Protein AF-A0A812N879-F1 (afdb_monomer_lite)

InterPro domains:
  IPR049212 Domain of unknown function DUF6815 [PF20668] (215-299)

Radius of gyration: 21.26 Å; chains: 1; bounding box: 57×40×59 Å

Sequence (327 aa):
MITAGMSCQLIHYTHEEHDKFFEVCKNFNFIIVRCNPGQIKADGGDQQKFDDGMREMRKAGIQVWPSPDVMEKMGAKDALCKVATLNIGLEDTLAYYSPEEFAAGFKKTMAFQPRVIKQNRGSSGEGIWIIKLAEGNYCKEYGERSCEDGEVLKLMEANDNHEETHTVAEFIEFCVSGRSDKSGEWTSKGVGKYLEGGKEAGGQLVDQRFCPRIVEGGISAVGGTGSIYTYYGPEEASFKTLTENFLQKDLPKVMPSLELAEEPVPLWWTTDFILASPEGTPKEEEKWIVGEFNCSCVGISRCLAAYCKDDTSNASFDDIIEEDKAE

Structure (mmCIF, N/CA/C/O backbone):
data_AF-A0A812N879-F1
#
_entry.id   AF-A0A812N879-F1
#
loop_
_atom_site.group_PDB
_atom_site.id
_atom_site.type_symbol
_atom_site.label_atom_id
_atom_site.label_alt_id
_atom_site.label_comp_id
_atom_site.label_asym_id
_atom_site.label_entity_id
_atom_site.label_seq_id
_atom_site.pdbx_PDB_ins_code
_atom_site.Cartn_x
_atom_site.Cartn_y
_atom_site.Cartn_z
_atom_site.occupancy
_atom_site.B_iso_or_equiv
_atom_site.auth_seq_id
_atom_site.auth_comp_id
_atom_site.auth_asym_id
_atom_site.auth_atom_id
_atom_site.pdbx_PDB_model_num
ATOM 1 N N . MET A 1 1 ? 23.040 4.459 -13.673 1.00 81.62 1 MET A N 1
ATOM 2 C CA . MET A 1 1 ? 23.161 3.540 -14.834 1.00 81.62 1 MET A CA 1
ATOM 3 C C . MET A 1 1 ? 23.949 4.160 -15.974 1.00 81.62 1 MET A C 1
ATOM 5 O O . MET A 1 1 ? 24.998 3.633 -16.311 1.00 81.62 1 MET A O 1
ATOM 9 N N . ILE A 1 2 ? 23.502 5.297 -16.515 1.00 84.31 2 ILE A N 1
ATOM 10 C CA . ILE A 1 2 ? 24.204 6.013 -17.597 1.00 84.31 2 ILE A CA 1
ATOM 11 C C . ILE A 1 2 ? 25.652 6.345 -17.204 1.00 84.31 2 ILE A C 1
ATOM 13 O O . ILE A 1 2 ? 26.579 5.975 -17.915 1.00 84.31 2 ILE A O 1
ATOM 17 N N . THR A 1 3 ? 25.870 6.918 -16.015 1.00 82.31 3 THR A N 1
ATOM 18 C CA . THR A 1 3 ? 27.217 7.211 -15.478 1.00 82.31 3 THR A CA 1
ATOM 19 C C . THR A 1 3 ? 28.085 5.961 -15.290 1.00 82.31 3 THR A C 1
ATOM 21 O O . THR A 1 3 ? 29.306 6.046 -15.308 1.00 82.31 3 THR A O 1
ATOM 24 N N . ALA A 1 4 ? 27.466 4.784 -15.159 1.00 88.31 4 ALA A N 1
ATOM 25 C CA . ALA A 1 4 ? 28.161 3.498 -15.095 1.00 88.31 4 ALA A CA 1
ATOM 26 C C . ALA A 1 4 ? 28.438 2.895 -16.491 1.00 88.31 4 ALA A C 1
ATOM 28 O O . ALA A 1 4 ? 28.845 1.741 -16.588 1.00 88.31 4 ALA A O 1
ATOM 29 N N . GLY A 1 5 ? 28.207 3.649 -17.575 1.00 92.19 5 GLY A N 1
ATOM 30 C CA . GLY A 1 5 ? 28.483 3.242 -18.956 1.00 92.19 5 GLY A CA 1
ATOM 31 C C . GLY A 1 5 ? 27.375 2.424 -19.627 1.00 92.19 5 GLY A C 1
ATOM 32 O O . GLY A 1 5 ? 27.602 1.850 -20.690 1.00 92.19 5 GLY A O 1
ATOM 33 N N . MET A 1 6 ? 26.183 2.342 -19.028 1.00 93.25 6 MET A N 1
ATOM 34 C CA . MET A 1 6 ? 25.061 1.586 -19.596 1.00 93.25 6 MET A CA 1
ATOM 35 C C . MET A 1 6 ? 24.355 2.390 -20.697 1.00 93.25 6 MET A C 1
ATOM 37 O O . MET A 1 6 ? 24.083 3.578 -20.523 1.00 93.25 6 MET A O 1
ATOM 41 N N . SER A 1 7 ? 24.001 1.734 -21.809 1.00 94.06 7 SER A N 1
ATOM 42 C CA . SER A 1 7 ? 23.118 2.321 -22.825 1.00 94.06 7 SER A CA 1
ATOM 43 C C . SER A 1 7 ? 21.671 2.244 -22.337 1.00 94.06 7 SER A C 1
ATOM 45 O O . SER A 1 7 ? 21.092 1.162 -22.262 1.00 94.06 7 SER A O 1
ATOM 47 N N . CYS A 1 8 ? 21.101 3.389 -21.966 1.00 92.31 8 CYS A N 1
ATOM 48 C CA . CYS A 1 8 ? 19.726 3.494 -21.485 1.00 92.31 8 CYS A CA 1
ATOM 49 C C . CYS A 1 8 ? 18.879 4.231 -22.525 1.00 92.31 8 CYS A C 1
ATOM 51 O O . CYS A 1 8 ? 19.257 5.313 -22.969 1.00 92.31 8 CYS A O 1
ATOM 53 N N . GLN A 1 9 ? 17.735 3.658 -22.898 1.00 93.19 9 GLN A N 1
ATOM 54 C CA . GLN A 1 9 ? 16.777 4.275 -23.817 1.00 93.19 9 GLN A CA 1
ATOM 55 C C . GLN A 1 9 ? 15.424 4.383 -23.120 1.00 93.19 9 GLN A C 1
ATOM 57 O O . GLN A 1 9 ? 14.972 3.426 -22.492 1.00 93.19 9 GLN A O 1
ATOM 62 N N . LEU A 1 10 ? 14.794 5.551 -23.224 1.00 90.44 10 LEU A N 1
ATOM 63 C CA . LEU A 1 10 ? 13.411 5.736 -22.802 1.00 90.44 10 LEU A CA 1
ATOM 64 C C . LEU A 1 10 ? 12.501 5.241 -23.922 1.00 90.44 10 LEU A C 1
ATOM 66 O O . LEU A 1 10 ? 12.651 5.650 -25.072 1.00 90.44 10 LEU A O 1
ATOM 70 N N . ILE A 1 11 ? 11.562 4.368 -23.577 1.00 92.75 11 ILE A N 1
ATOM 71 C CA . ILE A 1 11 ? 10.549 3.872 -24.502 1.00 92.75 11 ILE A CA 1
ATOM 72 C C . ILE A 1 11 ? 9.201 4.237 -23.901 1.00 92.75 11 ILE A C 1
ATOM 74 O O . ILE A 1 11 ? 8.855 3.767 -22.818 1.00 92.75 11 ILE A O 1
ATOM 78 N N . HIS A 1 12 ? 8.459 5.098 -24.587 1.00 90.75 12 HIS A N 1
ATOM 79 C CA . HIS A 1 12 ? 7.103 5.436 -24.186 1.00 90.75 12 HIS A CA 1
ATOM 80 C C . HIS A 1 12 ? 6.161 4.319 -24.642 1.00 90.75 12 HIS A C 1
ATOM 82 O O . HIS A 1 12 ? 6.131 3.981 -25.825 1.00 90.75 12 HIS A O 1
ATOM 88 N N . TYR A 1 13 ? 5.436 3.719 -23.701 1.00 93.44 13 TYR A N 1
ATOM 89 C CA . TYR A 1 13 ? 4.409 2.737 -24.017 1.00 93.44 13 TYR A CA 1
ATOM 90 C C . TYR A 1 13 ? 3.112 3.455 -24.391 1.00 93.44 13 TYR A C 1
ATOM 92 O O . TYR A 1 13 ? 2.582 4.210 -23.582 1.00 93.44 13 TYR A O 1
ATOM 100 N N . THR A 1 14 ? 2.597 3.179 -25.586 1.00 93.19 14 THR A N 1
ATOM 101 C CA . THR A 1 14 ? 1.249 3.558 -26.027 1.00 93.19 14 THR A CA 1
ATOM 102 C C . THR A 1 14 ? 0.460 2.282 -26.287 1.00 93.19 14 THR A C 1
ATOM 104 O O . THR A 1 14 ? 0.973 1.322 -26.876 1.00 93.19 14 THR A O 1
ATOM 107 N N . HIS A 1 15 ? -0.781 2.219 -25.809 1.00 94.44 15 HIS A N 1
ATOM 108 C CA . HIS A 1 15 ? -1.534 0.968 -25.854 1.00 94.44 15 HIS A CA 1
ATOM 109 C C . HIS A 1 15 ? -1.917 0.560 -27.289 1.00 94.44 15 HIS A C 1
ATOM 111 O O . HIS A 1 15 ? -2.098 -0.629 -27.559 1.00 94.44 15 HIS A O 1
ATOM 117 N N . GLU A 1 16 ? -1.984 1.507 -28.230 1.00 96.88 16 GLU A N 1
ATOM 118 C CA . GLU A 1 16 ? -2.202 1.250 -29.656 1.00 96.88 16 GLU A CA 1
ATOM 119 C C . GLU A 1 16 ? -0.994 0.607 -30.346 1.00 96.88 16 GLU A C 1
ATOM 121 O O . GLU A 1 16 ? -1.167 -0.139 -31.309 1.00 96.88 16 GLU A O 1
ATOM 126 N N . GLU A 1 17 ? 0.225 0.854 -29.857 1.00 96.88 17 GLU A N 1
ATOM 127 C CA . GLU A 1 17 ? 1.460 0.284 -30.408 1.00 96.88 17 GLU A CA 1
ATOM 128 C C . GLU A 1 17 ? 1.995 -0.889 -29.571 1.00 96.88 17 GLU A C 1
ATOM 130 O O . GLU A 1 17 ? 3.174 -1.228 -29.672 1.00 96.88 17 GLU A O 1
ATOM 135 N N . HIS A 1 18 ? 1.143 -1.541 -28.771 1.00 96.81 18 HIS A N 1
ATOM 136 C CA . HIS A 1 18 ? 1.528 -2.615 -27.847 1.00 96.81 18 HIS A CA 1
ATOM 137 C C . HIS A 1 18 ? 2.481 -3.652 -28.465 1.00 96.81 18 HIS A C 1
ATOM 139 O O . HIS A 1 18 ? 3.558 -3.910 -27.930 1.00 96.81 18 HIS A O 1
ATOM 145 N N . ASP A 1 19 ? 2.115 -4.229 -29.611 1.00 97.50 19 ASP A N 1
ATOM 146 C CA . ASP A 1 19 ? 2.909 -5.294 -30.233 1.00 97.50 19 ASP A CA 1
ATOM 147 C C . ASP A 1 19 ? 4.281 -4.760 -30.682 1.00 97.50 19 ASP A C 1
ATOM 149 O O . ASP A 1 19 ? 5.313 -5.386 -30.452 1.00 97.50 19 ASP A O 1
ATOM 153 N N . LYS A 1 20 ? 4.315 -3.547 -31.248 1.00 97.94 20 LYS A N 1
ATOM 154 C CA . LYS A 1 20 ? 5.550 -2.875 -31.676 1.00 97.94 20 LYS A CA 1
ATOM 155 C C . LYS A 1 20 ? 6.452 -2.542 -30.488 1.00 97.94 20 LYS A C 1
ATOM 157 O O . LYS A 1 20 ? 7.664 -2.713 -30.591 1.00 97.94 20 LYS A O 1
ATOM 162 N N . PHE A 1 21 ? 5.878 -2.100 -29.369 1.00 97.62 21 PHE A N 1
ATOM 163 C CA . PHE A 1 21 ? 6.615 -1.852 -28.132 1.00 97.62 21 PHE A CA 1
ATOM 164 C C . PHE A 1 21 ? 7.341 -3.122 -27.670 1.00 97.62 21 PHE A C 1
ATOM 166 O O . PHE A 1 21 ? 8.553 -3.092 -27.455 1.00 97.62 21 PHE A O 1
ATOM 173 N N . PHE A 1 22 ? 6.643 -4.261 -27.611 1.00 97.94 22 PHE A N 1
ATOM 174 C CA . PHE A 1 22 ? 7.259 -5.520 -27.187 1.00 97.94 22 PHE A CA 1
ATOM 175 C C . PHE A 1 22 ? 8.244 -6.099 -28.214 1.00 97.94 22 PHE A C 1
ATOM 177 O O . PHE A 1 22 ? 9.221 -6.730 -27.811 1.00 97.94 22 PHE A O 1
ATOM 184 N N . GLU A 1 23 ? 8.082 -5.839 -29.517 1.00 97.81 23 GLU A N 1
ATOM 185 C CA . GLU A 1 23 ? 9.134 -6.141 -30.503 1.00 97.81 23 GLU A CA 1
ATOM 186 C C . GLU A 1 23 ? 10.415 -5.331 -30.252 1.00 97.81 23 GLU A C 1
ATOM 188 O O . GLU A 1 23 ? 11.520 -5.864 -30.366 1.00 97.81 23 GLU A O 1
ATOM 193 N N . VAL A 1 24 ? 10.294 -4.059 -29.859 1.00 97.31 24 VAL A N 1
ATOM 194 C CA . VAL A 1 24 ? 11.450 -3.228 -29.492 1.00 97.31 24 VAL A CA 1
ATOM 195 C C . VAL A 1 24 ? 12.107 -3.749 -28.212 1.00 97.31 24 VAL A C 1
ATOM 197 O O . VAL A 1 24 ? 13.331 -3.905 -28.190 1.00 97.31 24 VAL A O 1
ATOM 200 N N . CYS A 1 25 ? 11.318 -4.089 -27.186 1.00 97.50 25 CYS A N 1
ATOM 201 C CA . CYS A 1 25 ? 11.803 -4.613 -25.903 1.00 97.50 25 CYS A CA 1
ATOM 202 C C . CYS A 1 25 ? 12.728 -5.831 -26.041 1.00 97.50 25 CYS A C 1
ATOM 204 O O . CYS A 1 25 ? 13.677 -5.954 -25.269 1.00 97.50 25 CYS A O 1
ATOM 206 N N . LYS A 1 26 ? 12.528 -6.681 -27.059 1.00 97.06 26 LYS A N 1
ATOM 207 C CA . LYS A 1 26 ? 13.377 -7.858 -27.332 1.00 97.06 26 LYS A CA 1
ATOM 208 C C . LYS A 1 26 ? 14.851 -7.532 -27.603 1.00 97.06 26 LYS A C 1
ATOM 210 O O . LYS A 1 26 ? 15.690 -8.425 -27.548 1.00 97.06 26 LYS A O 1
ATOM 215 N N . ASN A 1 27 ? 15.176 -6.274 -27.903 1.00 96.62 27 ASN A N 1
ATOM 216 C CA . ASN A 1 27 ? 16.542 -5.829 -28.190 1.00 96.62 27 ASN A CA 1
ATOM 217 C C . ASN A 1 27 ? 17.309 -5.364 -26.937 1.00 96.62 27 ASN A C 1
ATOM 219 O O . ASN A 1 27 ? 18.456 -4.933 -27.055 1.00 96.62 27 ASN A O 1
ATOM 223 N N . PHE A 1 28 ? 16.697 -5.426 -25.749 1.00 96.62 28 PHE A N 1
ATOM 224 C CA . PHE A 1 28 ? 17.287 -4.952 -24.496 1.00 96.62 28 PHE A CA 1
ATOM 225 C C . PHE A 1 28 ? 17.737 -6.107 -23.600 1.00 96.62 28 PHE A C 1
ATOM 227 O O . PHE A 1 28 ? 17.150 -7.184 -23.593 1.00 96.62 28 PHE A O 1
ATOM 234 N N . ASN A 1 29 ? 18.775 -5.865 -22.794 1.00 94.81 29 ASN A N 1
ATOM 235 C CA . ASN A 1 29 ? 19.236 -6.836 -21.796 1.00 94.81 29 ASN A CA 1
ATOM 236 C C . ASN A 1 29 ? 18.341 -6.873 -20.549 1.00 94.81 29 ASN A C 1
ATOM 238 O O . ASN A 1 29 ? 18.219 -7.914 -19.907 1.00 94.81 29 ASN A O 1
ATOM 242 N N . PHE A 1 30 ? 17.740 -5.738 -20.192 1.00 94.38 30 PHE A N 1
ATOM 243 C CA . PHE A 1 30 ? 16.790 -5.618 -19.093 1.00 94.38 30 PHE A CA 1
ATOM 244 C C . PHE A 1 30 ? 15.860 -4.422 -19.321 1.00 94.38 30 PHE A C 1
ATOM 246 O O . PHE A 1 30 ? 16.182 -3.503 -20.076 1.00 94.38 30 PHE A O 1
ATOM 253 N N . ILE A 1 31 ? 14.718 -4.435 -18.641 1.00 95.19 31 ILE A N 1
ATOM 254 C CA . ILE A 1 31 ? 13.663 -3.425 -18.726 1.00 95.19 31 ILE A CA 1
ATOM 255 C C . ILE A 1 31 ? 13.372 -2.917 -17.315 1.00 95.19 31 ILE A C 1
ATOM 257 O O . ILE A 1 31 ? 13.201 -3.706 -16.386 1.00 95.19 31 ILE A O 1
ATOM 261 N N . ILE A 1 32 ? 13.299 -1.596 -17.155 1.00 93.25 32 ILE A N 1
ATOM 262 C CA . ILE A 1 32 ? 12.849 -0.953 -15.915 1.00 93.25 32 ILE A CA 1
ATOM 263 C C . ILE A 1 32 ? 11.483 -0.347 -16.189 1.00 93.25 32 ILE A C 1
ATOM 265 O O . ILE A 1 32 ? 11.363 0.595 -16.972 1.00 93.25 32 ILE A O 1
ATOM 269 N N . VAL A 1 33 ? 10.453 -0.893 -15.554 1.00 92.31 33 VAL A N 1
ATOM 270 C CA . VAL A 1 33 ? 9.078 -0.447 -15.759 1.00 92.31 33 VAL A CA 1
ATOM 271 C C . VAL A 1 33 ? 8.840 0.825 -14.950 1.00 92.31 33 VAL A C 1
ATOM 273 O O . VAL A 1 33 ? 9.007 0.856 -13.730 1.00 92.31 33 VAL A O 1
ATOM 276 N N . ARG A 1 34 ? 8.450 1.892 -15.652 1.00 88.94 34 ARG A N 1
ATOM 277 C CA . ARG A 1 34 ? 8.099 3.203 -15.082 1.00 88.94 34 ARG A CA 1
ATOM 278 C C . ARG A 1 34 ? 6.671 3.635 -15.451 1.00 88.94 34 ARG A C 1
ATOM 280 O O . ARG A 1 34 ? 6.373 4.823 -15.424 1.00 88.94 34 ARG A O 1
ATOM 287 N N . CYS A 1 35 ? 5.797 2.674 -15.756 1.00 86.56 35 CYS A N 1
ATOM 288 C CA . CYS A 1 35 ? 4.350 2.878 -15.875 1.00 86.56 35 CYS A CA 1
ATOM 289 C C . CYS A 1 35 ? 3.685 2.620 -14.516 1.00 86.56 35 CYS A C 1
ATOM 291 O O . CYS A 1 35 ? 3.935 1.578 -13.902 1.00 86.56 35 CYS A O 1
ATOM 293 N N . ASN A 1 36 ? 2.884 3.562 -14.008 1.00 81.25 36 ASN A N 1
ATOM 294 C CA . ASN A 1 36 ? 2.228 3.388 -12.711 1.00 81.25 36 ASN A CA 1
ATOM 295 C C . ASN A 1 36 ? 1.035 2.429 -12.877 1.00 81.25 36 ASN A C 1
ATOM 297 O O . ASN A 1 36 ? 0.287 2.581 -13.851 1.00 81.25 36 ASN A O 1
ATOM 301 N N . PRO A 1 37 ? 0.815 1.465 -11.965 1.00 78.19 37 PRO A N 1
ATOM 302 C CA . PRO A 1 37 ? -0.354 0.599 -12.015 1.00 78.19 37 PRO A CA 1
ATOM 303 C C . PRO A 1 37 ? -1.652 1.387 -12.175 1.00 78.19 37 PRO A C 1
ATOM 305 O O . PRO A 1 37 ? -1.882 2.388 -11.499 1.00 78.19 37 PRO A O 1
ATOM 308 N N . GLY A 1 38 ? -2.498 0.936 -13.099 1.00 81.25 38 GLY A N 1
ATOM 309 C CA . GLY A 1 38 ? -3.789 1.559 -13.382 1.00 81.25 38 GLY A CA 1
ATOM 310 C C . GLY A 1 38 ? -3.735 2.700 -14.400 1.00 81.25 38 GLY A C 1
ATOM 311 O O . GLY A 1 38 ? -4.747 2.934 -15.057 1.00 81.25 38 GLY A O 1
ATOM 312 N N . GLN A 1 39 ? -2.582 3.343 -14.630 1.00 85.06 39 GLN A N 1
ATOM 313 C CA . GLN A 1 39 ? -2.474 4.402 -15.647 1.00 85.06 39 GLN A CA 1
ATOM 314 C C . GLN A 1 39 ? -2.695 3.869 -17.061 1.00 85.06 39 GLN A C 1
ATOM 316 O O . GLN A 1 39 ? -3.368 4.523 -17.846 1.00 85.06 39 GLN A O 1
ATOM 321 N N . ILE A 1 40 ? -2.219 2.656 -17.365 1.00 91.19 40 ILE A N 1
ATOM 322 C CA . ILE A 1 40 ? -2.454 2.028 -18.674 1.00 91.19 40 ILE A CA 1
ATOM 323 C C . ILE A 1 40 ? -3.954 1.874 -18.938 1.00 91.19 40 ILE A C 1
ATOM 325 O O . ILE A 1 40 ? -4.421 2.162 -20.033 1.00 91.19 40 ILE A O 1
ATOM 329 N N . LYS A 1 41 ? -4.722 1.454 -17.925 1.00 89.81 41 LYS A N 1
ATOM 330 C CA . LYS A 1 41 ? -6.181 1.336 -18.026 1.00 89.81 41 LYS A CA 1
ATOM 331 C C . LYS A 1 41 ? -6.857 2.704 -18.119 1.00 89.81 41 LYS A C 1
ATOM 333 O O . LYS A 1 41 ? -7.802 2.856 -18.885 1.00 89.81 41 LYS A O 1
ATOM 338 N N . ALA A 1 42 ? -6.391 3.682 -17.343 1.00 87.62 42 ALA A N 1
ATOM 339 C CA . ALA A 1 42 ? -6.917 5.046 -17.372 1.00 87.62 42 ALA A CA 1
ATOM 340 C C . ALA A 1 42 ? -6.718 5.718 -18.742 1.00 87.62 42 ALA A C 1
ATOM 342 O O . ALA A 1 42 ? -7.566 6.503 -19.155 1.00 87.62 42 ALA A O 1
ATOM 343 N N . ASP A 1 43 ? -5.648 5.357 -19.451 1.00 89.81 43 ASP A N 1
ATOM 344 C CA . ASP A 1 43 ? -5.354 5.795 -20.819 1.00 89.81 43 ASP A CA 1
ATOM 345 C C . ASP A 1 43 ? -6.178 5.045 -21.889 1.00 89.81 43 ASP A C 1
ATOM 347 O O . ASP A 1 43 ? -6.140 5.396 -23.057 1.00 89.81 43 ASP A O 1
ATOM 351 N N . GLY A 1 44 ? -6.972 4.033 -21.510 1.00 94.94 44 GLY A N 1
ATOM 352 C CA . GLY A 1 44 ? -7.793 3.232 -22.433 1.00 94.94 44 GLY A CA 1
ATOM 353 C C . GLY A 1 44 ? -7.162 1.904 -22.866 1.00 94.94 44 GLY A C 1
ATOM 354 O O . GLY A 1 44 ? -7.766 1.149 -23.631 1.00 94.94 44 GLY A O 1
ATOM 355 N N . GLY A 1 45 ? -5.974 1.588 -22.350 1.00 94.81 45 GLY A N 1
ATOM 356 C CA . GLY A 1 45 ? -5.287 0.321 -22.562 1.00 94.81 45 GLY A CA 1
ATOM 357 C C . GLY A 1 45 ? -5.734 -0.808 -21.628 1.00 94.81 45 GLY A C 1
ATOM 358 O O . GLY A 1 45 ? -6.642 -0.682 -20.808 1.00 94.81 45 GLY A O 1
ATOM 359 N N . ASP A 1 46 ? -5.039 -1.941 -21.739 1.00 94.38 46 ASP A N 1
ATOM 360 C CA . ASP A 1 46 ? -5.245 -3.128 -20.907 1.00 94.38 46 ASP A CA 1
ATOM 361 C C . ASP A 1 46 ? -3.984 -3.405 -20.071 1.00 94.38 46 ASP A C 1
ATOM 363 O O . ASP A 1 46 ? -2.920 -3.728 -20.609 1.00 94.38 46 ASP A O 1
ATOM 367 N N . GLN A 1 47 ? -4.109 -3.254 -18.748 1.00 91.44 47 GLN A N 1
ATOM 368 C CA . GLN A 1 47 ? -3.023 -3.493 -17.793 1.00 91.44 47 GLN A CA 1
ATOM 369 C C . GLN A 1 47 ? -2.576 -4.961 -17.802 1.00 91.44 47 GLN A C 1
ATOM 371 O O . GLN A 1 47 ? -1.377 -5.224 -17.794 1.00 91.44 47 GLN A O 1
ATOM 376 N N . GLN A 1 48 ? -3.516 -5.908 -17.873 1.00 91.88 48 GLN A N 1
ATOM 377 C CA . GLN A 1 48 ? -3.196 -7.334 -17.875 1.00 91.88 48 GLN A CA 1
ATOM 378 C C . GLN A 1 48 ? -2.429 -7.702 -19.143 1.00 91.88 48 GLN A C 1
ATOM 380 O O . GLN A 1 48 ? -1.423 -8.403 -19.071 1.00 91.88 48 GLN A O 1
ATOM 385 N N . LYS A 1 49 ? -2.846 -7.162 -20.296 1.00 95.56 49 LYS A N 1
ATOM 386 C CA . LYS A 1 49 ? -2.130 -7.361 -21.563 1.00 95.56 49 LYS A CA 1
ATOM 387 C C . LYS A 1 49 ? -0.679 -6.877 -21.464 1.00 95.56 49 LYS A C 1
ATOM 389 O O . LYS A 1 49 ? 0.230 -7.553 -21.943 1.00 95.56 49 LYS A O 1
ATOM 394 N N . PHE A 1 50 ? -0.447 -5.713 -20.854 1.00 95.81 50 PHE A N 1
ATOM 395 C CA . PHE A 1 50 ? 0.902 -5.184 -20.629 1.00 95.81 50 PHE A CA 1
ATOM 396 C C . PHE A 1 50 ? 1.730 -6.074 -19.695 1.00 95.81 50 PHE A C 1
ATOM 398 O O . PHE A 1 50 ? 2.868 -6.420 -20.023 1.00 95.81 50 PHE A O 1
ATOM 405 N N . ASP A 1 51 ? 1.153 -6.479 -18.565 1.00 94.75 51 ASP A N 1
ATOM 406 C CA . ASP A 1 51 ? 1.820 -7.330 -17.583 1.00 94.75 51 ASP A CA 1
ATOM 407 C C . ASP A 1 51 ? 2.175 -8.699 -18.189 1.00 94.75 51 ASP A C 1
ATOM 409 O O . ASP A 1 51 ? 3.285 -9.196 -17.992 1.00 94.75 51 ASP A O 1
ATOM 413 N N . ASP A 1 52 ? 1.291 -9.277 -19.006 1.00 96.12 52 ASP A N 1
ATOM 414 C CA . ASP A 1 52 ? 1.549 -10.522 -19.734 1.00 96.12 52 ASP A CA 1
ATOM 415 C C . ASP A 1 52 ? 2.682 -10.369 -20.751 1.00 96.12 52 ASP A C 1
ATOM 417 O O . ASP A 1 52 ? 3.571 -11.219 -20.804 1.00 96.12 52 ASP A O 1
ATOM 421 N N . GLY A 1 53 ? 2.738 -9.256 -21.489 1.00 97.00 53 GLY A N 1
ATOM 422 C CA . GLY A 1 53 ? 3.873 -8.952 -22.363 1.00 97.00 53 GLY A CA 1
ATOM 423 C C . GLY A 1 53 ? 5.201 -8.878 -21.597 1.00 97.00 53 GLY A C 1
ATOM 424 O O . GLY A 1 53 ? 6.210 -9.435 -22.036 1.00 97.00 53 GLY A O 1
ATOM 425 N N . MET A 1 54 ? 5.208 -8.272 -20.405 1.00 96.94 54 MET A N 1
ATOM 426 C CA . MET A 1 54 ? 6.389 -8.244 -19.532 1.00 96.94 54 MET A CA 1
ATOM 427 C C . MET A 1 54 ? 6.763 -9.638 -19.010 1.00 96.94 54 MET A C 1
ATOM 429 O O . MET A 1 54 ? 7.951 -9.969 -18.946 1.00 96.94 54 MET A O 1
ATOM 433 N N . ARG A 1 55 ? 5.783 -10.494 -18.692 1.00 96.50 55 ARG A N 1
ATOM 434 C CA . ARG A 1 55 ? 6.031 -11.908 -18.354 1.00 96.50 55 ARG A CA 1
ATOM 435 C C . ARG A 1 55 ? 6.638 -12.670 -19.536 1.00 96.50 55 ARG A C 1
ATOM 437 O O . ARG A 1 55 ? 7.560 -13.458 -19.327 1.00 96.50 55 ARG A O 1
ATOM 444 N N . GLU A 1 56 ? 6.203 -12.412 -20.769 1.00 97.56 56 GLU A N 1
ATOM 445 C CA . GLU A 1 56 ? 6.819 -13.001 -21.966 1.00 97.56 56 GLU A CA 1
ATOM 446 C C . GLU A 1 56 ? 8.266 -12.525 -22.175 1.00 97.56 56 GLU A C 1
ATOM 448 O O . GLU A 1 56 ? 9.129 -13.338 -22.513 1.00 97.56 56 GLU A O 1
ATOM 453 N N . MET A 1 57 ? 8.586 -11.255 -21.890 1.00 97.62 57 MET A N 1
ATOM 454 C CA . MET A 1 57 ? 9.980 -10.777 -21.912 1.00 97.62 57 MET A CA 1
ATOM 455 C C . MET A 1 57 ? 10.857 -11.551 -20.919 1.00 97.62 57 MET A C 1
ATOM 457 O O . MET A 1 57 ? 11.957 -11.982 -21.272 1.00 97.62 57 MET A O 1
ATOM 461 N N . ARG A 1 58 ? 10.345 -11.827 -19.712 1.00 95.50 58 ARG A N 1
ATOM 462 C CA . ARG A 1 58 ? 11.051 -12.667 -18.731 1.00 95.50 58 ARG A CA 1
ATOM 463 C C . ARG A 1 58 ? 11.259 -14.095 -19.222 1.00 95.50 58 ARG A C 1
ATOM 465 O O . ARG A 1 58 ? 12.359 -14.625 -19.079 1.00 95.50 58 ARG A O 1
ATOM 472 N N . LYS A 1 59 ? 10.245 -14.709 -19.843 1.00 95.75 59 LYS A N 1
ATOM 473 C CA . LYS A 1 59 ? 10.370 -16.050 -20.450 1.00 95.75 59 LYS A CA 1
ATOM 474 C C . LYS A 1 59 ? 11.418 -16.087 -21.565 1.00 95.75 59 LYS A C 1
ATOM 476 O O . LYS A 1 59 ? 12.080 -17.107 -21.734 1.00 95.75 59 LYS A O 1
ATOM 481 N N . ALA A 1 60 ? 11.608 -14.980 -22.281 1.00 96.12 60 ALA A N 1
ATOM 482 C CA . ALA A 1 60 ? 12.660 -14.816 -23.285 1.00 96.12 60 ALA A CA 1
ATOM 483 C C . ALA A 1 60 ? 14.062 -14.543 -22.692 1.00 96.12 60 ALA A C 1
ATOM 485 O O . ALA A 1 60 ? 15.019 -14.375 -23.445 1.00 96.12 60 ALA A O 1
ATOM 486 N N . GLY A 1 61 ? 14.205 -14.513 -21.362 1.00 95.31 61 GLY A N 1
ATOM 487 C CA . GLY A 1 61 ? 15.476 -14.283 -20.670 1.00 95.31 61 GLY A CA 1
ATOM 488 C C . GLY A 1 61 ? 15.822 -12.809 -20.446 1.00 95.31 61 GLY A C 1
ATOM 489 O O . GLY A 1 61 ? 16.948 -12.511 -20.053 1.00 95.31 61 GLY A O 1
ATOM 490 N N . ILE A 1 62 ? 14.880 -11.888 -20.676 1.00 96.44 62 ILE A N 1
ATOM 491 C CA . ILE A 1 62 ? 15.065 -10.452 -20.435 1.00 96.44 62 ILE A CA 1
ATOM 492 C C . ILE A 1 62 ? 14.597 -10.128 -19.019 1.00 96.44 62 ILE A C 1
ATOM 494 O O . ILE A 1 62 ? 13.439 -10.346 -18.662 1.00 96.44 62 ILE A O 1
ATOM 498 N N . GLN A 1 63 ? 15.490 -9.584 -18.196 1.00 93.19 63 GLN A N 1
ATOM 499 C CA . GLN A 1 63 ? 15.138 -9.210 -16.830 1.00 93.19 63 GLN A CA 1
ATOM 500 C C . GLN A 1 63 ? 14.207 -7.989 -16.824 1.00 93.19 63 GLN A C 1
ATOM 502 O O . GLN A 1 63 ? 14.476 -6.995 -17.493 1.00 93.19 63 GLN A O 1
ATOM 507 N N . VAL A 1 64 ? 13.140 -8.038 -16.027 1.00 94.44 64 VAL A N 1
ATOM 508 C CA . VAL A 1 64 ? 12.185 -6.932 -15.858 1.00 94.44 64 VAL A CA 1
ATOM 509 C C . VAL A 1 64 ? 12.166 -6.512 -14.389 1.00 94.44 64 VAL A C 1
ATOM 511 O O . VAL A 1 64 ? 12.081 -7.375 -13.513 1.00 94.44 64 VAL A O 1
ATOM 514 N N . TRP A 1 65 ? 12.273 -5.209 -14.109 1.00 92.81 65 TRP A N 1
ATOM 515 C CA . TRP A 1 65 ? 12.238 -4.656 -12.750 1.00 92.81 65 TRP A CA 1
ATOM 516 C C . TRP A 1 65 ? 11.223 -3.509 -12.586 1.00 92.81 65 TRP A C 1
ATOM 518 O O . TRP A 1 65 ? 11.295 -2.538 -13.344 1.00 92.81 65 TRP A O 1
ATOM 528 N N . PRO A 1 66 ? 10.355 -3.566 -11.553 1.00 92.44 66 PRO A N 1
ATOM 529 C CA . PRO A 1 66 ? 9.962 -4.805 -10.866 1.00 92.44 66 PRO A CA 1
ATOM 530 C C . PRO A 1 66 ? 9.338 -5.789 -11.871 1.00 92.44 66 PRO A C 1
ATOM 532 O O . PRO A 1 66 ? 8.863 -5.381 -12.931 1.00 92.44 66 PRO A O 1
ATOM 535 N N . SER A 1 67 ? 9.330 -7.085 -11.561 1.00 92.81 67 SER A N 1
ATOM 536 C CA . SER A 1 67 ? 8.503 -8.015 -12.331 1.00 92.81 67 SER A CA 1
ATOM 537 C C . SER A 1 67 ? 7.015 -7.750 -12.045 1.00 92.81 67 SER A C 1
ATOM 539 O O . SER A 1 67 ? 6.689 -7.222 -10.974 1.00 92.81 67 SER A O 1
ATOM 541 N N . PRO A 1 68 ? 6.097 -8.124 -12.959 1.00 92.06 68 PRO A N 1
ATOM 542 C CA . PRO A 1 68 ? 4.662 -7.994 -12.711 1.00 92.06 68 PRO A CA 1
ATOM 543 C C . PRO A 1 68 ? 4.220 -8.653 -11.399 1.00 92.06 68 PRO A C 1
ATOM 545 O O . PRO A 1 68 ? 3.432 -8.077 -10.661 1.00 92.06 68 PRO A O 1
ATOM 548 N N . ASP A 1 69 ? 4.805 -9.798 -11.045 1.00 91.81 69 ASP A N 1
ATOM 549 C CA . ASP A 1 69 ? 4.444 -10.540 -9.832 1.00 91.81 69 ASP A CA 1
ATOM 550 C C . ASP A 1 69 ? 4.930 -9.832 -8.554 1.00 91.81 69 ASP A C 1
ATOM 552 O O . ASP A 1 69 ? 4.246 -9.840 -7.529 1.00 91.81 69 ASP A O 1
ATOM 556 N N . VAL A 1 70 ? 6.090 -9.164 -8.608 1.00 93.44 70 VAL A N 1
ATOM 557 C CA . VAL A 1 70 ? 6.566 -8.316 -7.504 1.00 93.44 70 VAL A CA 1
ATOM 558 C C . VAL A 1 70 ? 5.659 -7.102 -7.336 1.00 93.44 70 VAL A C 1
ATOM 560 O O . VAL A 1 70 ? 5.258 -6.797 -6.216 1.00 93.44 70 VAL A O 1
ATOM 563 N N . MET A 1 71 ? 5.280 -6.444 -8.431 1.00 89.50 71 MET A N 1
ATOM 564 C CA . MET A 1 71 ? 4.328 -5.331 -8.408 1.00 89.50 71 MET A CA 1
ATOM 565 C C . MET A 1 71 ? 2.968 -5.765 -7.842 1.00 89.50 71 MET A C 1
ATOM 567 O O . MET A 1 71 ? 2.379 -5.076 -7.006 1.00 89.50 71 MET A O 1
ATOM 571 N N . GLU A 1 72 ? 2.503 -6.947 -8.239 1.00 89.38 72 GLU A N 1
ATOM 572 C CA . GLU A 1 72 ? 1.250 -7.522 -7.784 1.00 89.38 72 GLU A CA 1
ATOM 573 C C . GLU A 1 72 ? 1.296 -7.875 -6.292 1.00 89.38 72 GLU A C 1
ATOM 575 O O . GLU A 1 72 ? 0.362 -7.541 -5.573 1.00 89.38 72 GLU A O 1
ATOM 580 N N . LYS A 1 73 ? 2.353 -8.498 -5.770 1.00 93.12 73 LYS A N 1
ATOM 581 C CA . LYS A 1 73 ? 2.353 -8.926 -4.360 1.00 93.12 73 LYS A CA 1
ATOM 582 C C . LYS A 1 73 ? 2.935 -7.887 -3.404 1.00 93.12 73 LYS A C 1
ATOM 584 O O . LYS A 1 73 ? 2.324 -7.605 -2.381 1.00 93.12 73 LYS A O 1
ATOM 589 N N . MET A 1 74 ? 4.087 -7.295 -3.723 1.00 94.75 74 MET A N 1
ATOM 590 C CA . MET A 1 74 ? 4.758 -6.328 -2.845 1.00 94.75 74 MET A CA 1
ATOM 591 C C . MET A 1 74 ? 4.053 -4.971 -2.834 1.00 94.75 74 MET A C 1
ATOM 593 O O . MET A 1 74 ? 3.972 -4.353 -1.781 1.00 94.75 74 MET A O 1
ATOM 597 N N . GLY A 1 75 ? 3.516 -4.516 -3.971 1.00 91.19 75 GLY A N 1
ATOM 598 C CA . GLY A 1 75 ? 2.781 -3.247 -4.055 1.00 91.19 75 GLY A CA 1
ATOM 599 C C . GLY A 1 75 ? 1.352 -3.300 -3.500 1.00 91.19 75 GLY A C 1
ATOM 600 O O . GLY A 1 75 ? 0.717 -2.262 -3.335 1.00 91.19 75 GLY A O 1
ATOM 601 N N . ALA A 1 76 ? 0.820 -4.494 -3.221 1.00 92.88 76 ALA A N 1
ATOM 602 C CA . ALA A 1 76 ? -0.499 -4.668 -2.618 1.00 92.88 76 ALA A CA 1
ATOM 603 C C . ALA A 1 76 ? -0.481 -4.336 -1.122 1.00 92.88 76 ALA A C 1
ATOM 605 O O . ALA A 1 76 ? 0.493 -4.628 -0.425 1.00 92.88 76 ALA A O 1
ATOM 606 N N . LYS A 1 77 ? -1.596 -3.834 -0.574 1.00 94.56 77 LYS A N 1
ATOM 607 C CA . LYS A 1 77 ? -1.692 -3.652 0.887 1.00 94.56 77 LYS A CA 1
ATOM 608 C C . LYS A 1 77 ? -1.688 -4.980 1.652 1.00 94.56 77 LYS A C 1
ATOM 610 O O . LYS A 1 77 ? -1.282 -4.980 2.812 1.00 94.56 77 LYS A O 1
ATOM 615 N N . ASP A 1 78 ? -2.045 -6.105 1.016 1.00 95.06 78 ASP A N 1
ATOM 616 C CA . ASP A 1 78 ? -1.909 -7.462 1.594 1.00 95.06 78 ASP A CA 1
ATOM 617 C C . ASP A 1 78 ? -0.504 -7.746 2.126 1.00 95.06 78 ASP A C 1
ATOM 619 O O . ASP A 1 78 ? -0.339 -8.497 3.087 1.00 95.06 78 ASP A O 1
ATOM 623 N N . ALA A 1 79 ? 0.517 -7.124 1.522 1.00 96.56 79 ALA A N 1
ATOM 624 C CA . ALA A 1 79 ? 1.900 -7.267 1.948 1.00 96.56 79 ALA A CA 1
ATOM 625 C C . ALA A 1 79 ? 2.069 -6.973 3.446 1.00 96.56 79 ALA A C 1
ATOM 627 O O . ALA A 1 79 ? 2.873 -7.627 4.105 1.00 96.56 79 ALA A O 1
ATOM 628 N N . L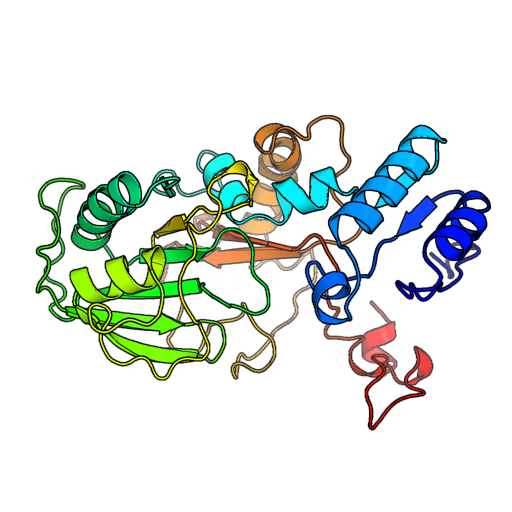EU A 1 80 ? 1.266 -6.058 4.007 1.00 97.56 80 LEU A N 1
ATOM 629 C CA . LEU A 1 80 ? 1.271 -5.717 5.431 1.00 97.56 80 LEU A CA 1
ATOM 630 C C . LEU A 1 80 ? 0.815 -6.884 6.316 1.00 97.56 80 LEU A C 1
ATOM 632 O O . LEU A 1 80 ? 1.403 -7.119 7.369 1.00 97.56 80 LEU A O 1
ATOM 636 N N . CYS A 1 81 ? -0.191 -7.644 5.877 1.00 97.31 81 CYS A N 1
ATOM 637 C CA . CYS A 1 81 ? -0.640 -8.858 6.560 1.00 97.31 81 CYS A CA 1
ATOM 638 C C . CYS A 1 81 ? 0.424 -9.957 6.476 1.00 97.31 81 CYS A C 1
ATOM 640 O O . CYS A 1 81 ? 0.688 -10.658 7.450 1.00 97.31 81 CYS A O 1
ATOM 642 N N . LYS A 1 82 ? 1.079 -10.084 5.318 1.00 97.38 82 LYS A N 1
ATOM 643 C CA . LYS A 1 82 ? 2.115 -11.095 5.073 1.00 97.38 82 LYS A CA 1
ATOM 644 C C . LYS A 1 82 ? 3.385 -10.866 5.895 1.00 97.38 82 LYS A C 1
ATOM 646 O O . LYS A 1 82 ? 4.037 -11.830 6.282 1.00 97.38 82 LYS A O 1
ATOM 651 N N . VAL A 1 83 ? 3.721 -9.611 6.201 1.00 97.69 83 VAL A N 1
ATOM 652 C CA . VAL A 1 83 ? 4.880 -9.252 7.040 1.00 97.69 83 VAL A CA 1
ATOM 653 C C . VAL A 1 83 ? 4.518 -8.981 8.504 1.00 97.69 83 VAL A C 1
ATOM 655 O O . VAL A 1 83 ? 5.373 -8.535 9.267 1.00 97.69 83 VAL A O 1
ATOM 658 N N . ALA A 1 84 ? 3.278 -9.256 8.923 1.00 97.25 84 ALA A N 1
ATOM 659 C CA . ALA A 1 84 ? 2.746 -8.882 10.236 1.00 97.25 84 ALA A CA 1
ATOM 660 C C . ALA A 1 84 ? 3.562 -9.410 11.431 1.00 97.25 84 ALA A C 1
ATOM 662 O O . ALA A 1 84 ? 3.608 -8.759 12.471 1.00 97.25 84 ALA A O 1
ATOM 663 N N . THR A 1 85 ? 4.231 -10.556 11.276 1.00 96.69 85 THR A N 1
ATOM 664 C CA . THR A 1 85 ? 5.057 -11.185 12.322 1.00 96.69 85 THR A CA 1
ATOM 665 C C . THR A 1 85 ? 6.539 -10.798 12.254 1.00 96.69 85 THR A C 1
ATOM 667 O O . THR A 1 85 ? 7.345 -11.302 13.038 1.00 96.69 85 THR A O 1
ATOM 670 N N . LEU A 1 86 ? 6.946 -9.975 11.281 1.00 96.88 86 LEU A N 1
ATOM 671 C CA . LEU A 1 86 ? 8.295 -9.403 11.242 1.00 96.88 86 LEU A CA 1
ATOM 672 C C . LEU A 1 86 ? 8.416 -8.280 12.279 1.00 96.88 86 LEU A C 1
ATOM 674 O O . LEU A 1 86 ? 7.416 -7.794 12.802 1.00 96.88 86 LEU A O 1
ATOM 678 N N . ASN A 1 87 ? 9.635 -7.820 12.571 1.00 94.94 87 ASN A N 1
ATOM 679 C CA . ASN A 1 87 ? 9.828 -6.763 13.570 1.00 94.94 87 ASN A CA 1
ATOM 680 C C . ASN A 1 87 ? 9.209 -5.416 13.135 1.00 94.94 87 ASN A C 1
ATOM 682 O O . ASN A 1 87 ? 8.806 -4.620 13.980 1.00 94.94 87 ASN A O 1
ATOM 686 N N . ILE A 1 88 ? 9.077 -5.204 11.825 1.00 95.56 88 ILE A N 1
ATOM 687 C CA . ILE A 1 88 ? 8.370 -4.073 11.205 1.00 95.56 88 ILE A CA 1
ATOM 688 C C . ILE A 1 88 ? 6.848 -4.266 11.103 1.00 95.56 88 ILE A C 1
ATOM 690 O O . ILE A 1 88 ? 6.149 -3.381 10.614 1.00 95.56 88 ILE A O 1
ATOM 694 N N . GLY A 1 89 ? 6.331 -5.433 11.483 1.00 95.69 89 GLY A N 1
ATOM 695 C CA . GLY A 1 89 ? 4.932 -5.805 11.324 1.00 95.69 89 GLY A CA 1
ATOM 696 C C . GLY A 1 89 ? 4.067 -5.486 12.542 1.00 95.69 89 GLY A C 1
ATOM 697 O O . GLY A 1 89 ? 4.548 -5.220 13.644 1.00 95.69 89 GLY A O 1
ATOM 698 N N . LEU A 1 90 ? 2.753 -5.543 12.333 1.00 94.69 90 LEU A N 1
ATOM 699 C CA . LEU A 1 90 ? 1.754 -5.531 13.396 1.00 94.69 90 LEU A CA 1
ATOM 700 C C . LEU A 1 90 ? 0.922 -6.804 13.302 1.00 94.69 90 LEU A C 1
ATOM 702 O O . LEU A 1 90 ? 0.174 -6.965 12.340 1.00 94.69 90 LEU A O 1
ATOM 706 N N . GLU A 1 91 ? 1.021 -7.674 14.307 1.00 94.62 91 GLU A N 1
ATOM 707 C CA . GLU A 1 91 ? 0.300 -8.956 14.347 1.00 94.62 91 GLU A CA 1
ATOM 708 C C . GLU A 1 91 ? -1.229 -8.798 14.308 1.00 94.62 91 GLU A C 1
ATOM 710 O O . GLU A 1 91 ? -1.932 -9.719 13.905 1.00 94.62 91 GLU A O 1
ATOM 715 N N . ASP A 1 92 ? -1.753 -7.624 14.674 1.00 94.38 92 ASP A N 1
ATOM 716 C CA . ASP A 1 92 ? -3.172 -7.279 14.574 1.00 94.38 92 ASP A CA 1
ATOM 717 C C . ASP A 1 92 ? -3.550 -6.608 13.237 1.00 94.38 92 ASP A C 1
ATOM 719 O O . ASP A 1 92 ? -4.558 -5.899 13.162 1.00 94.38 92 ASP A O 1
ATOM 723 N N . THR A 1 93 ? -2.748 -6.823 12.187 1.00 97.44 93 THR A N 1
ATOM 724 C CA . THR A 1 93 ? -3.073 -6.453 10.801 1.00 97.44 93 THR A CA 1
ATOM 725 C C . THR A 1 93 ? -3.851 -7.580 10.133 1.00 97.44 93 THR A C 1
ATOM 727 O O . THR A 1 93 ? -3.323 -8.674 9.939 1.00 97.44 93 THR A O 1
ATOM 730 N N . LEU A 1 94 ? -5.097 -7.316 9.749 1.00 97.31 94 LEU A N 1
ATOM 731 C CA . LEU A 1 94 ? -6.018 -8.317 9.207 1.00 97.31 94 LEU A CA 1
ATOM 732 C C . LEU A 1 94 ? -6.353 -8.031 7.742 1.00 97.31 94 LEU A C 1
ATOM 734 O O . LEU A 1 94 ? -6.358 -6.877 7.323 1.00 97.31 94 LEU A O 1
ATOM 738 N N . ALA A 1 95 ? -6.658 -9.084 6.985 1.00 97.06 95 ALA A N 1
ATOM 739 C CA . ALA A 1 95 ? -7.207 -8.991 5.637 1.00 97.06 95 ALA A CA 1
ATOM 740 C C . ALA A 1 95 ? -8.625 -9.569 5.619 1.00 97.06 95 ALA A C 1
ATOM 742 O O . ALA A 1 95 ? -8.879 -10.612 6.226 1.00 97.06 95 ALA A O 1
ATOM 743 N N . TYR A 1 96 ? -9.526 -8.906 4.900 1.00 97.94 96 TYR A N 1
ATOM 744 C CA . TYR A 1 96 ? -10.911 -9.327 4.720 1.00 97.94 96 TYR A CA 1
ATOM 745 C C . TYR A 1 96 ? -11.209 -9.512 3.235 1.00 97.94 96 TYR A C 1
ATOM 747 O O . TYR A 1 96 ? -10.953 -8.608 2.436 1.00 97.94 96 TYR A O 1
ATOM 755 N N . TYR A 1 97 ? -11.760 -10.672 2.874 1.00 96.31 97 TYR A N 1
ATOM 756 C CA . TYR A 1 97 ? -11.996 -11.061 1.480 1.00 96.31 97 TYR A CA 1
ATOM 757 C C . TYR A 1 97 ? -13.485 -11.100 1.117 1.00 96.31 97 TYR A C 1
ATOM 759 O O . TYR A 1 97 ? -13.829 -11.271 -0.052 1.00 96.31 97 TYR A O 1
ATOM 767 N N . SER A 1 98 ? -14.370 -10.943 2.104 1.00 97.50 98 SER A N 1
ATOM 768 C CA . SER A 1 98 ? -15.822 -10.897 1.920 1.00 97.50 98 SER A CA 1
ATOM 769 C C . SER A 1 98 ? -16.470 -9.783 2.753 1.00 97.50 98 SER A C 1
ATOM 771 O O . SER A 1 98 ? -15.908 -9.377 3.779 1.00 97.50 98 SER A O 1
ATOM 773 N N . PRO A 1 99 ? -17.653 -9.287 2.342 1.00 97.88 99 PRO A N 1
ATOM 774 C CA . PRO A 1 99 ? -18.419 -8.311 3.114 1.00 97.88 99 PRO A CA 1
ATOM 775 C C . PRO A 1 99 ? -18.695 -8.761 4.552 1.00 97.88 99 PRO A C 1
ATOM 777 O O . PRO A 1 99 ? -18.609 -7.959 5.479 1.00 97.88 99 PRO A O 1
ATOM 780 N N . GLU A 1 100 ? -18.988 -10.046 4.753 1.00 98.06 100 GLU A N 1
ATOM 781 C CA . GLU A 1 100 ? -19.314 -10.614 6.059 1.00 98.06 100 GLU A CA 1
ATOM 782 C C . GLU A 1 100 ? -18.091 -10.660 6.982 1.00 98.06 100 GLU A C 1
ATOM 784 O O . GLU A 1 100 ? -18.183 -10.267 8.149 1.00 98.06 100 GLU A O 1
ATOM 789 N N . GLU A 1 101 ? -16.939 -11.099 6.461 1.00 98.12 101 GLU A N 1
ATOM 790 C CA . GLU A 1 101 ? -15.668 -11.078 7.195 1.00 98.12 101 GLU A CA 1
ATOM 791 C C . GLU A 1 101 ? -15.280 -9.654 7.581 1.00 98.12 101 GLU A C 1
ATOM 793 O O . GLU A 1 101 ? -14.912 -9.414 8.732 1.00 98.12 101 GLU A O 1
ATOM 798 N N . PHE A 1 102 ? -15.399 -8.710 6.640 1.00 98.50 102 PHE A N 1
ATOM 799 C CA . PHE A 1 102 ? -15.092 -7.309 6.892 1.00 98.50 102 PHE A CA 1
ATOM 800 C C . PHE A 1 102 ? -16.011 -6.726 7.961 1.00 98.50 102 PHE A C 1
ATOM 802 O O . PHE A 1 102 ? -15.517 -6.187 8.945 1.00 98.50 102 PHE A O 1
ATOM 809 N N . ALA A 1 103 ? -17.330 -6.880 7.831 1.00 98.62 103 ALA A N 1
ATOM 810 C CA . ALA A 1 103 ? -18.279 -6.324 8.788 1.00 98.62 103 ALA A CA 1
ATOM 811 C C . ALA A 1 103 ? -18.047 -6.861 10.211 1.00 98.62 103 ALA A C 1
ATOM 813 O O . ALA A 1 103 ? -18.024 -6.089 11.170 1.00 98.62 103 ALA A O 1
ATOM 814 N N . ALA A 1 104 ? -17.847 -8.174 10.361 1.00 98.50 104 ALA A N 1
ATOM 815 C CA . ALA A 1 104 ? -17.605 -8.788 11.664 1.00 98.50 104 ALA A CA 1
ATOM 816 C C . ALA A 1 104 ? -16.227 -8.416 12.238 1.00 98.50 104 ALA A C 1
ATOM 818 O O . ALA A 1 104 ? -16.118 -8.058 13.414 1.00 98.50 104 ALA A O 1
ATOM 819 N N . GLY A 1 105 ? -15.178 -8.493 11.416 1.00 98.44 105 GLY A N 1
ATOM 820 C CA . GLY A 1 105 ? -13.807 -8.195 11.816 1.00 98.44 105 GLY A CA 1
ATOM 821 C C . GLY A 1 105 ? -13.616 -6.726 12.175 1.00 98.44 105 GLY A C 1
ATOM 822 O O . GLY A 1 105 ? -13.162 -6.426 13.279 1.00 98.44 105 GLY A O 1
ATOM 823 N N . PHE A 1 106 ? -14.059 -5.819 11.303 1.00 98.69 106 PHE A N 1
ATOM 824 C CA . PHE A 1 106 ? -13.954 -4.376 11.503 1.00 98.69 106 PHE A CA 1
ATOM 825 C C . PHE A 1 106 ? -14.675 -3.915 12.769 1.00 98.69 106 PHE A C 1
ATOM 827 O O . PHE A 1 106 ? -14.100 -3.186 13.572 1.00 98.69 106 PHE A O 1
ATOM 834 N N . LYS A 1 107 ? -15.905 -4.386 13.021 1.00 98.81 107 LYS A N 1
ATOM 835 C CA . LYS A 1 107 ? -16.625 -4.058 14.265 1.00 98.81 107 LYS A CA 1
ATOM 836 C C . LYS A 1 107 ? -15.839 -4.465 15.509 1.00 98.81 107 LYS A C 1
ATOM 838 O O . LYS A 1 107 ? -15.873 -3.759 16.515 1.00 98.81 107 LYS A O 1
ATOM 843 N N . LYS A 1 108 ? -15.132 -5.593 15.458 1.00 98.50 108 LYS A N 1
ATOM 844 C CA . LYS A 1 108 ? -14.335 -6.105 16.575 1.00 98.50 108 LYS A CA 1
ATOM 845 C C . LYS A 1 108 ? -13.027 -5.332 16.762 1.00 98.50 108 LYS A C 1
ATOM 847 O O . LYS A 1 108 ? -12.671 -5.007 17.893 1.00 98.50 108 LYS A O 1
ATOM 852 N N . THR A 1 109 ? -12.307 -5.029 15.683 1.00 98.31 109 THR A N 1
ATOM 853 C CA . THR A 1 109 ? -11.045 -4.274 15.750 1.00 98.31 109 THR A CA 1
ATOM 854 C C . THR A 1 109 ? -11.279 -2.806 16.097 1.00 98.31 109 THR A C 1
ATOM 856 O O . THR A 1 109 ? -10.576 -2.268 16.953 1.00 98.31 109 THR A O 1
ATOM 859 N N . MET A 1 110 ? -12.297 -2.175 15.505 1.00 98.56 110 MET A N 1
ATOM 860 C CA . MET A 1 110 ? -12.659 -0.775 15.738 1.00 98.56 110 MET A CA 1
ATOM 861 C C . MET A 1 110 ? -13.113 -0.529 17.179 1.00 98.56 110 MET A C 1
ATOM 863 O O . MET A 1 110 ? -12.785 0.494 17.777 1.00 98.56 110 MET A O 1
ATOM 867 N N . ALA A 1 111 ? -13.802 -1.506 17.770 1.00 98.44 111 ALA A N 1
ATOM 868 C CA . ALA A 1 111 ? -14.155 -1.489 19.180 1.00 98.44 111 ALA A CA 1
ATOM 869 C C . ALA A 1 111 ? -12.927 -1.495 20.108 1.00 98.44 111 ALA A C 1
ATOM 871 O O . ALA A 1 111 ? -12.969 -0.950 21.209 1.00 98.44 111 ALA A O 1
ATOM 872 N N . PHE A 1 112 ? -11.820 -2.096 19.689 1.00 98.12 112 PHE A N 1
ATOM 873 C CA . PHE A 1 112 ? -10.642 -2.216 20.536 1.00 98.12 112 PHE A CA 1
ATOM 874 C C . PHE A 1 112 ? -9.767 -0.957 20.511 1.00 98.12 112 PHE A C 1
ATOM 876 O O . PHE A 1 112 ? -9.275 -0.535 21.552 1.00 98.12 112 PHE A O 1
ATOM 883 N N . GLN A 1 113 ? -9.567 -0.343 19.342 1.00 96.12 113 GLN A N 1
ATOM 884 C CA . GLN A 1 113 ? -8.682 0.820 19.185 1.00 96.12 113 GLN A CA 1
ATOM 885 C C . GLN A 1 113 ? -8.828 1.465 17.794 1.00 96.12 113 GLN A C 1
ATOM 887 O O . GLN A 1 113 ? -9.304 0.799 16.875 1.00 96.12 113 GLN A O 1
ATOM 892 N N . PRO A 1 114 ? -8.366 2.718 17.598 1.00 96.38 114 PRO A N 1
ATOM 893 C CA . PRO A 1 114 ? -8.293 3.370 16.288 1.00 96.38 114 PRO A CA 1
ATOM 894 C C . PRO A 1 114 ? -7.660 2.507 15.184 1.00 96.38 114 PRO A C 1
ATOM 896 O O . PRO A 1 114 ? -6.636 1.851 15.413 1.00 96.38 114 PRO A O 1
ATOM 899 N N . ARG A 1 115 ? -8.241 2.533 13.978 1.00 97.31 115 ARG A N 1
ATOM 900 C CA . ARG A 1 115 ? -7.849 1.681 12.838 1.00 97.31 115 ARG A CA 1
ATOM 901 C C . ARG A 1 115 ? -7.477 2.501 11.605 1.00 97.31 115 ARG A C 1
ATOM 903 O O . ARG A 1 115 ? -7.862 3.660 11.476 1.00 97.31 115 ARG A O 1
ATOM 910 N N . VAL A 1 116 ? -6.730 1.875 10.703 1.00 96.31 116 VAL A N 1
ATOM 911 C CA . VAL A 1 116 ? -6.472 2.335 9.340 1.00 96.31 116 VAL A CA 1
ATOM 912 C C . VAL A 1 116 ? -6.955 1.252 8.383 1.00 96.31 116 VAL A C 1
ATOM 914 O O . VAL A 1 116 ? -6.336 0.189 8.292 1.00 96.31 116 VAL A O 1
ATOM 917 N N . ILE A 1 117 ? -8.057 1.521 7.688 1.00 97.88 117 ILE A N 1
ATOM 918 C CA . ILE A 1 117 ? -8.613 0.626 6.670 1.00 97.88 117 ILE A CA 1
ATOM 919 C C . ILE A 1 117 ? -8.036 1.008 5.316 1.00 97.88 117 ILE A C 1
ATOM 921 O O . ILE A 1 117 ? -7.999 2.183 4.970 1.00 97.88 117 ILE A O 1
ATOM 925 N N . LYS A 1 118 ? -7.555 0.025 4.562 1.00 96.56 118 LYS A N 1
ATOM 926 C CA . LYS A 1 118 ? -6.873 0.228 3.286 1.00 96.56 118 LYS A CA 1
ATOM 927 C C . LYS A 1 118 ? -7.475 -0.695 2.238 1.00 96.56 118 LYS A C 1
ATOM 929 O O . LYS A 1 118 ? -7.485 -1.911 2.434 1.00 96.56 118 LYS A O 1
ATOM 934 N N . GLN A 1 119 ? -7.918 -0.153 1.109 1.00 94.75 119 GLN A N 1
ATOM 935 C CA . GLN A 1 119 ? -8.159 -0.985 -0.066 1.00 94.75 119 GLN A CA 1
ATOM 936 C C . GLN A 1 119 ? -6.845 -1.599 -0.550 1.00 94.75 119 GLN A C 1
ATOM 938 O O . GLN A 1 119 ? -5.771 -1.011 -0.412 1.00 94.75 119 GLN A O 1
ATOM 943 N N . ASN A 1 120 ? -6.914 -2.793 -1.119 1.00 93.44 120 ASN A N 1
ATOM 944 C CA . ASN A 1 120 ? -5.709 -3.527 -1.479 1.00 93.44 120 ASN A CA 1
ATOM 945 C C . ASN A 1 120 ? -4.955 -2.981 -2.686 1.00 93.44 120 ASN A C 1
ATOM 947 O O . ASN A 1 120 ? -3.725 -3.047 -2.737 1.00 93.44 120 ASN A O 1
ATOM 951 N N . ARG A 1 121 ? -5.714 -2.482 -3.660 1.00 88.31 121 ARG A N 1
ATOM 952 C CA . ARG A 1 121 ? -5.229 -1.899 -4.905 1.00 88.31 121 ARG A CA 1
ATOM 953 C C . ARG A 1 121 ? -5.716 -0.466 -4.954 1.00 88.31 121 ARG A C 1
ATOM 955 O O . ARG A 1 121 ? -6.910 -0.233 -4.880 1.00 88.31 121 ARG A O 1
ATOM 962 N N . GLY A 1 122 ? -4.797 0.472 -5.071 1.00 82.12 122 GLY A N 1
ATOM 963 C CA . GLY A 1 122 ? -5.110 1.891 -5.123 1.00 82.12 122 GLY A CA 1
ATOM 964 C C . GLY A 1 122 ? -3.830 2.694 -5.269 1.00 82.12 122 GLY A C 1
ATOM 965 O O . GLY A 1 122 ? -2.733 2.168 -5.068 1.00 82.12 122 GLY A O 1
ATOM 966 N N . SER A 1 123 ? -3.969 3.963 -5.630 1.00 79.81 123 SER A N 1
ATOM 967 C CA . SER A 1 123 ? -2.847 4.893 -5.721 1.00 79.81 123 SER A CA 1
ATOM 968 C C . SER A 1 123 ? -3.201 6.203 -5.028 1.00 79.81 123 SER A C 1
ATOM 970 O O . SER A 1 123 ? -4.375 6.506 -4.823 1.00 79.81 123 SER A O 1
ATOM 972 N N . SER A 1 124 ? -2.180 6.973 -4.651 1.00 78.50 124 SER A N 1
ATOM 973 C CA . SER A 1 124 ? -2.347 8.329 -4.112 1.00 78.50 124 SER A CA 1
ATOM 974 C C . SER A 1 124 ? -3.334 8.421 -2.939 1.00 78.50 124 SER A C 1
ATOM 976 O O . SER A 1 124 ? -4.170 9.315 -2.909 1.00 78.50 124 SER A O 1
ATOM 978 N N . GLY A 1 125 ? -3.261 7.488 -1.986 1.00 84.12 125 GLY A N 1
ATOM 979 C CA . GLY A 1 125 ? -4.070 7.532 -0.761 1.00 84.12 125 GLY A CA 1
ATOM 980 C C . GLY A 1 125 ? -5.540 7.126 -0.913 1.00 84.12 125 GLY A C 1
ATOM 981 O O . GLY A 1 125 ? -6.252 7.085 0.088 1.00 84.12 125 GLY A O 1
ATOM 982 N N . GLU A 1 126 ? -6.003 6.795 -2.122 1.00 88.31 126 GLU A N 1
ATOM 983 C CA . GLU A 1 126 ? -7.379 6.351 -2.358 1.00 88.31 126 GLU A CA 1
ATOM 984 C C . GLU A 1 126 ? -7.725 5.124 -1.511 1.00 88.31 126 GLU A C 1
ATOM 986 O O . GLU A 1 126 ? -6.999 4.125 -1.523 1.00 88.31 126 GLU A O 1
ATOM 991 N N . GLY A 1 127 ? -8.854 5.181 -0.800 1.00 92.50 127 GLY A N 1
ATOM 992 C CA . GLY A 1 127 ? -9.337 4.070 0.016 1.00 92.50 127 GLY A CA 1
ATOM 993 C C . GLY A 1 127 ? -8.444 3.730 1.208 1.00 92.50 127 GLY A C 1
ATOM 994 O O . GLY A 1 127 ? -8.522 2.611 1.714 1.00 92.50 127 GLY A O 1
ATOM 995 N N . ILE A 1 128 ? -7.603 4.671 1.652 1.00 94.25 128 ILE A N 1
ATOM 996 C CA . ILE A 1 128 ? -6.892 4.617 2.932 1.00 94.25 128 ILE A CA 1
ATOM 997 C C . ILE A 1 128 ? -7.615 5.539 3.913 1.00 94.25 128 ILE A C 1
ATOM 999 O O . ILE A 1 128 ? -7.567 6.759 3.780 1.00 94.25 128 ILE A O 1
ATOM 1003 N N . TRP A 1 129 ? -8.251 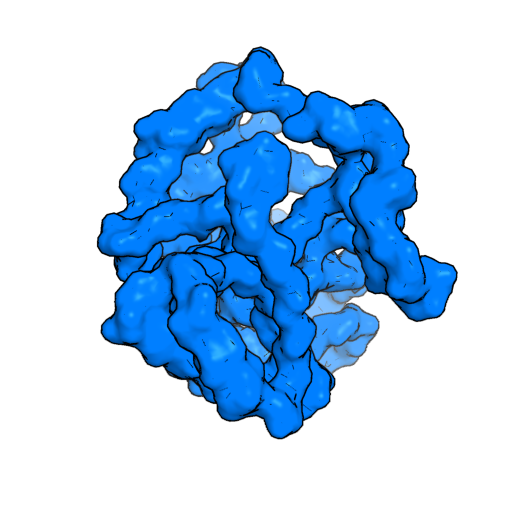4.945 4.915 1.00 95.62 129 TRP A N 1
ATOM 1004 C CA . TRP A 1 129 ? -9.102 5.616 5.888 1.00 95.62 129 TRP A CA 1
ATOM 1005 C C . TRP A 1 129 ? -8.517 5.499 7.285 1.00 95.62 129 TRP A C 1
ATOM 1007 O O . TRP A 1 129 ? -8.379 4.391 7.800 1.00 95.62 129 TRP A O 1
ATOM 1017 N N . ILE A 1 130 ? -8.218 6.627 7.927 1.00 94.75 130 ILE A N 1
ATOM 1018 C CA . ILE A 1 130 ? -7.955 6.677 9.369 1.00 94.75 130 ILE A CA 1
ATOM 1019 C C . ILE A 1 130 ? -9.297 6.787 10.083 1.00 94.75 130 ILE A C 1
ATOM 1021 O O . ILE A 1 130 ? -10.093 7.670 9.771 1.00 94.75 130 ILE A O 1
ATOM 1025 N N . ILE A 1 131 ? -9.541 5.901 11.047 1.00 97.06 131 ILE A N 1
ATOM 1026 C CA . ILE A 1 131 ? -10.854 5.742 11.670 1.00 97.06 131 ILE A CA 1
ATOM 1027 C C . ILE A 1 131 ? -10.738 5.759 13.189 1.00 97.06 131 ILE A C 1
ATOM 1029 O O . ILE A 1 131 ? -9.944 5.026 13.790 1.00 97.06 131 ILE A O 1
ATOM 1033 N N . LYS A 1 132 ? -11.564 6.594 13.819 1.00 97.44 132 LYS A N 1
ATOM 1034 C CA . LYS A 1 132 ? -11.712 6.693 15.275 1.00 97.44 132 LYS A CA 1
ATOM 1035 C C . LYS A 1 132 ? -13.193 6.647 15.640 1.00 97.44 132 LYS A C 1
ATOM 1037 O O . LYS A 1 132 ? -14.011 7.255 14.961 1.00 97.44 132 LYS A O 1
ATOM 1042 N N . LEU A 1 133 ? -13.537 6.002 16.751 1.00 98.25 133 LEU A N 1
ATOM 1043 C CA . LEU A 1 133 ? -14.867 6.136 17.349 1.00 98.25 133 LEU A CA 1
ATOM 1044 C C . LEU A 1 133 ? -15.047 7.554 17.891 1.00 98.25 133 LEU A C 1
ATOM 1046 O O . LEU A 1 133 ? -14.193 8.045 18.634 1.00 98.25 133 LEU A O 1
ATOM 1050 N N . ALA A 1 134 ? -16.160 8.198 17.543 1.00 97.81 134 ALA A N 1
ATOM 1051 C CA . ALA A 1 134 ? -16.454 9.566 17.954 1.00 97.81 134 ALA A CA 1
ATOM 1052 C C . ALA A 1 134 ? -16.562 9.703 19.482 1.00 97.81 134 ALA A C 1
ATOM 1054 O O . ALA A 1 134 ? -16.097 10.698 20.035 1.00 97.81 134 ALA A O 1
ATOM 1055 N N . GLU A 1 135 ? -17.114 8.689 20.155 1.00 97.62 135 GLU A N 1
ATOM 1056 C CA . GLU A 1 135 ? -17.253 8.648 21.617 1.00 97.62 135 GLU A CA 1
ATOM 1057 C C . GLU A 1 135 ? -15.992 8.152 22.344 1.00 97.62 135 GLU A C 1
ATOM 1059 O O . GLU A 1 135 ? -15.880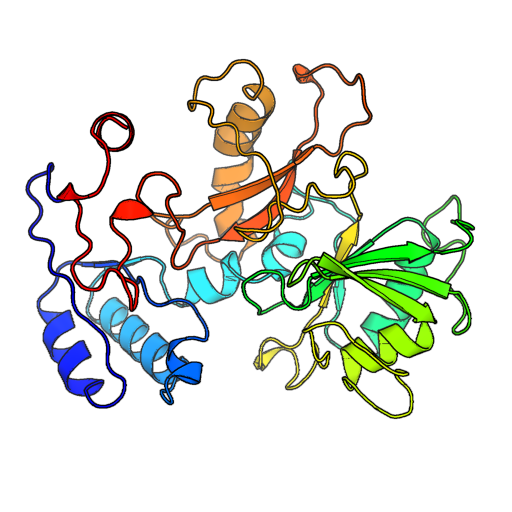 8.305 23.559 1.00 97.62 135 GLU A O 1
ATOM 1064 N N . GLY A 1 136 ? -15.031 7.551 21.631 1.00 96.25 136 GLY A N 1
ATOM 1065 C CA . GLY A 1 136 ? -13.800 7.017 22.228 1.00 96.25 136 GLY A CA 1
ATOM 1066 C C . GLY A 1 136 ? -14.011 5.877 23.237 1.00 96.25 136 GLY A C 1
ATOM 1067 O O . GLY A 1 136 ? -13.126 5.593 24.043 1.00 96.25 136 GLY A O 1
ATOM 1068 N N . ASN A 1 137 ? -15.166 5.218 23.199 1.00 95.62 137 ASN A N 1
ATOM 1069 C CA . ASN A 1 137 ? -15.622 4.152 24.094 1.00 95.62 137 ASN A CA 1
ATOM 1070 C C . ASN A 1 137 ? -14.938 2.787 23.833 1.00 95.62 137 ASN A C 1
ATOM 1072 O O . ASN A 1 137 ? -15.606 1.759 23.811 1.00 95.62 137 ASN A O 1
ATOM 1076 N N . TYR A 1 138 ? -13.618 2.755 23.621 1.00 98.00 138 TYR A N 1
ATOM 1077 C CA . TYR A 1 138 ? -12.850 1.537 23.312 1.00 98.00 138 TYR A CA 1
ATOM 1078 C C . TYR A 1 138 ? -12.877 0.486 24.441 1.00 98.00 138 TYR A C 1
ATOM 1080 O O . TYR A 1 138 ? -12.825 0.835 25.623 1.00 98.00 138 TYR A O 1
ATOM 1088 N N . CYS A 1 139 ? -12.933 -0.807 24.090 1.00 97.50 139 CYS A N 1
ATOM 1089 C CA . CYS A 1 139 ? -12.823 -1.900 25.065 1.00 97.50 139 CYS A CA 1
ATOM 1090 C C . CYS A 1 139 ? -11.362 -2.160 25.460 1.00 97.50 139 CYS A C 1
ATOM 1092 O O . CYS A 1 139 ? -10.438 -1.799 24.733 1.00 97.50 139 CYS A O 1
ATOM 1094 N N . LYS A 1 140 ? -11.137 -2.767 26.632 1.00 96.50 140 LYS A N 1
ATOM 1095 C CA . LYS A 1 140 ? -9.776 -2.953 27.166 1.00 96.50 140 LYS A CA 1
ATOM 1096 C C . LYS A 1 140 ? -9.082 -4.162 26.569 1.00 96.50 140 LYS A C 1
ATOM 1098 O O . LYS A 1 140 ? -7.861 -4.150 26.431 1.00 96.50 140 LYS A O 1
ATOM 1103 N N . GLU A 1 141 ? -9.851 -5.196 26.250 1.00 97.00 141 GLU A N 1
ATOM 1104 C CA . GLU A 1 141 ? -9.342 -6.435 25.676 1.00 97.00 141 GLU A CA 1
ATOM 1105 C C . GLU A 1 141 ? -9.922 -6.654 24.278 1.00 97.00 141 GLU A C 1
ATOM 1107 O O . GLU A 1 141 ? -11.099 -6.390 24.011 1.00 97.00 141 GLU A O 1
ATOM 1112 N N . TYR A 1 142 ? -9.088 -7.141 23.358 1.00 96.06 142 TYR A N 1
ATOM 1113 C CA . TYR A 1 142 ? -9.522 -7.421 21.995 1.00 96.06 142 TYR A CA 1
ATOM 1114 C C . TYR A 1 142 ? -10.633 -8.478 21.984 1.00 96.06 142 TYR A C 1
ATOM 1116 O O . TYR A 1 142 ? -10.451 -9.606 22.440 1.00 96.06 142 TYR A O 1
ATOM 1124 N N . GLY A 1 143 ? -11.781 -8.122 21.406 1.00 95.31 143 GLY A N 1
ATOM 1125 C CA . GLY A 1 143 ? -12.943 -9.001 21.318 1.00 95.31 143 GLY A CA 1
ATOM 1126 C C . GLY A 1 143 ? -13.877 -9.004 22.520 1.00 95.31 143 GLY A C 1
ATOM 1127 O O . GLY A 1 143 ? -14.861 -9.735 22.479 1.00 95.31 143 GLY A O 1
ATOM 1128 N N . GLU A 1 144 ? -13.612 -8.183 23.538 1.00 97.50 144 GLU A N 1
ATOM 1129 C CA . GLU A 1 144 ? -14.537 -7.947 24.654 1.00 97.50 144 GLU A CA 1
ATOM 1130 C C . GLU A 1 144 ? -15.864 -7.341 24.171 1.00 97.50 144 GLU A C 1
ATOM 1132 O O . GLU A 1 144 ? -16.930 -7.688 24.677 1.00 97.50 144 GLU A O 1
ATOM 1137 N N . ARG A 1 145 ? -15.809 -6.474 23.150 1.00 97.50 145 ARG A N 1
ATOM 1138 C CA . ARG A 1 145 ? -16.996 -5.967 22.457 1.00 97.50 145 ARG A CA 1
ATOM 1139 C C . ARG A 1 145 ? -16.832 -5.995 20.940 1.00 97.50 145 ARG A C 1
ATOM 1141 O O . ARG A 1 145 ? -15.758 -6.258 20.401 1.00 97.50 145 ARG A O 1
ATOM 1148 N N . SER A 1 146 ? -17.924 -5.709 20.249 1.00 98.38 146 SER A N 1
ATOM 1149 C CA . SER A 1 146 ? -17.947 -5.349 18.832 1.00 98.38 146 SER A CA 1
ATOM 1150 C C . SER A 1 146 ? -18.793 -4.095 18.679 1.00 98.38 146 SER A C 1
ATOM 1152 O O . SER A 1 146 ? -19.740 -3.927 19.447 1.00 98.38 146 SER A O 1
ATOM 1154 N N . CYS A 1 147 ? -18.443 -3.220 17.738 1.00 98.69 147 CYS A N 1
ATOM 1155 C CA . CYS A 1 147 ? -19.219 -2.007 17.534 1.00 98.69 147 CYS A CA 1
ATOM 1156 C C . CYS A 1 147 ? -20.651 -2.316 17.081 1.00 98.69 147 CYS A C 1
ATOM 1158 O O . CYS A 1 147 ? -20.877 -3.221 16.268 1.00 98.69 147 CYS A O 1
ATOM 1160 N N . GLU A 1 148 ? -21.603 -1.529 17.567 1.00 98.50 148 GLU A N 1
ATOM 1161 C CA . GLU A 1 148 ? -22.971 -1.505 17.062 1.00 98.50 148 GLU A CA 1
ATOM 1162 C C . GLU A 1 148 ? -23.061 -0.678 15.774 1.00 98.50 148 GLU A C 1
ATOM 1164 O O . GLU A 1 148 ? -22.269 0.233 15.536 1.00 98.50 148 GLU A O 1
ATOM 1169 N N . ASP A 1 149 ? -24.054 -0.983 14.937 1.00 98.62 149 ASP A N 1
ATOM 1170 C CA . ASP A 1 149 ? -24.239 -0.346 13.625 1.00 98.62 149 ASP A CA 1
ATOM 1171 C C . ASP A 1 149 ? -24.391 1.176 13.696 1.00 98.62 149 ASP A C 1
ATOM 1173 O O . ASP A 1 149 ? -23.947 1.870 12.786 1.00 98.62 149 ASP A O 1
ATOM 1177 N N . GLY A 1 150 ? -24.999 1.686 14.771 1.00 98.56 150 GLY A N 1
ATOM 1178 C CA . GLY A 1 150 ? -25.250 3.112 14.973 1.00 98.56 150 GLY A CA 1
ATOM 1179 C C . GLY A 1 150 ? -24.105 3.885 15.630 1.00 98.56 150 GLY A C 1
ATOM 1180 O O . GLY A 1 150 ? -24.225 5.100 15.777 1.00 98.56 150 GLY A O 1
ATOM 1181 N N . GLU A 1 151 ? -23.014 3.227 16.044 1.00 98.75 151 GLU A N 1
ATOM 1182 C CA . GLU A 1 151 ? -21.865 3.944 16.606 1.00 98.75 151 GLU A CA 1
ATOM 1183 C C . GLU A 1 151 ? -21.232 4.846 15.542 1.00 98.75 151 GLU A C 1
ATOM 1185 O O . GLU A 1 151 ? -21.078 4.458 14.384 1.00 98.75 151 GLU A O 1
ATOM 1190 N N . VAL A 1 152 ? -20.873 6.067 15.936 1.00 98.69 152 VAL A N 1
ATOM 1191 C CA . VAL A 1 152 ? -20.386 7.097 15.012 1.00 98.69 152 VAL A CA 1
ATOM 1192 C C . VAL A 1 152 ? -18.865 7.042 14.895 1.00 98.69 152 VAL A C 1
ATOM 1194 O O . VAL A 1 152 ? -18.138 6.977 15.891 1.00 98.69 152 VAL A O 1
ATOM 1197 N N . LEU A 1 153 ? -18.384 7.116 13.660 1.00 98.75 153 LEU A N 1
ATOM 1198 C CA . LEU A 1 153 ? -16.988 7.133 13.260 1.00 98.75 153 LEU A CA 1
ATOM 1199 C C . LEU A 1 153 ? -16.583 8.537 12.808 1.00 98.75 153 LEU A C 1
ATOM 1201 O O . LEU A 1 153 ? -17.319 9.213 12.093 1.00 98.75 153 LEU A O 1
ATOM 1205 N N . LYS A 1 154 ? -15.374 8.941 13.195 1.00 97.69 154 LYS A N 1
ATOM 1206 C CA . LYS A 1 154 ? -14.624 10.038 12.583 1.00 97.69 154 LYS A CA 1
ATOM 1207 C C . LYS A 1 154 ? -13.634 9.429 11.604 1.00 97.69 154 LYS A C 1
ATOM 1209 O O . LYS A 1 154 ? -12.808 8.604 12.008 1.00 97.69 154 LYS A O 1
ATOM 1214 N N . LEU A 1 155 ? -13.751 9.820 10.346 1.00 96.00 155 LEU A N 1
ATOM 1215 C CA . LEU A 1 155 ? -13.045 9.240 9.213 1.00 96.00 155 LEU A CA 1
ATOM 1216 C C . LEU A 1 155 ? -12.180 10.315 8.560 1.00 96.00 155 LEU A C 1
ATOM 1218 O O . LEU A 1 155 ? -12.611 11.457 8.453 1.00 96.00 155 LEU A O 1
ATOM 1222 N N . MET A 1 156 ? -10.986 9.948 8.108 1.00 92.75 156 MET A N 1
ATOM 1223 C CA . MET A 1 156 ? -10.137 10.808 7.281 1.00 92.75 156 MET A CA 1
ATOM 1224 C C . MET A 1 156 ? -9.559 9.988 6.129 1.00 92.75 156 MET A C 1
ATOM 1226 O O . MET A 1 156 ? -8.858 9.002 6.385 1.00 92.75 156 MET A O 1
ATOM 1230 N N . GLU A 1 157 ? -9.856 10.371 4.885 1.00 91.06 157 GLU A N 1
ATOM 1231 C CA . GLU A 1 157 ? -9.280 9.728 3.697 1.00 91.06 157 GLU A CA 1
ATOM 1232 C C . GLU A 1 157 ? -7.910 10.332 3.374 1.00 91.06 157 GLU A C 1
ATOM 1234 O O . GLU A 1 157 ? -7.757 11.548 3.299 1.00 91.06 157 GLU A O 1
ATOM 1239 N N . ALA A 1 158 ? -6.901 9.499 3.120 1.00 86.56 158 ALA A N 1
ATOM 1240 C CA . ALA A 1 158 ? -5.567 9.979 2.751 1.00 86.56 158 ALA A CA 1
ATOM 1241 C C . ALA A 1 158 ? -5.476 10.553 1.320 1.00 86.56 158 ALA A C 1
ATOM 1243 O O . ALA A 1 158 ? -4.455 11.140 0.976 1.00 86.56 158 ALA A O 1
ATOM 1244 N N . ASN A 1 159 ? -6.499 10.365 0.476 1.00 84.81 159 ASN A N 1
ATOM 1245 C CA . ASN A 1 159 ? -6.511 10.812 -0.925 1.00 84.81 159 ASN A CA 1
ATOM 1246 C C . ASN A 1 159 ? -6.507 12.340 -1.044 1.00 84.81 159 ASN A C 1
ATOM 1248 O O . ASN A 1 159 ? -5.723 12.922 -1.791 1.00 84.81 159 ASN A O 1
ATOM 1252 N N . ASP A 1 160 ? -7.389 12.983 -0.288 1.00 81.50 160 ASP A N 1
ATOM 1253 C CA . ASP A 1 160 ? -7.635 14.424 -0.304 1.00 81.50 160 ASP A CA 1
ATOM 1254 C C . ASP A 1 160 ? -7.622 15.042 1.107 1.00 81.50 160 ASP A C 1
ATOM 1256 O O . ASP A 1 160 ? -7.928 16.225 1.259 1.00 81.50 160 ASP A O 1
ATOM 1260 N N . ASN A 1 161 ? -7.235 14.263 2.128 1.00 81.88 161 ASN A N 1
ATOM 1261 C CA . ASN A 1 161 ? -7.319 14.609 3.552 1.00 81.88 161 ASN A CA 1
ATOM 1262 C C . ASN A 1 161 ? -8.733 15.015 3.991 1.00 81.88 161 ASN A C 1
ATOM 1264 O O . ASN A 1 161 ? -8.888 15.793 4.935 1.00 81.88 161 ASN A O 1
ATOM 1268 N N . HIS A 1 162 ? -9.764 14.530 3.297 1.00 86.31 162 HIS A N 1
ATOM 1269 C CA . HIS A 1 162 ? -11.137 14.874 3.615 1.00 86.31 162 HIS A CA 1
ATOM 1270 C C . HIS A 1 162 ? -11.606 14.140 4.866 1.00 86.31 162 HIS A C 1
ATOM 1272 O O . HIS A 1 162 ? -11.375 12.938 5.029 1.00 86.31 162 HIS A O 1
ATOM 1278 N N . GLU A 1 163 ? -12.281 14.876 5.742 1.00 92.38 163 GLU A N 1
ATOM 1279 C CA . GLU A 1 163 ? -12.903 14.325 6.936 1.00 92.38 163 GLU A CA 1
ATOM 1280 C C . GLU A 1 163 ? -14.368 13.997 6.672 1.00 92.38 163 GLU A C 1
ATOM 1282 O O . GLU A 1 163 ? -15.100 14.814 6.122 1.00 92.38 163 GLU A O 1
ATOM 1287 N N . GLU A 1 164 ? -14.799 12.826 7.127 1.00 96.19 164 GLU A N 1
ATOM 1288 C CA . GLU A 1 164 ? -16.187 12.374 7.055 1.00 96.19 164 GLU A CA 1
ATOM 1289 C C . GLU A 1 164 ? -16.668 11.950 8.449 1.00 96.19 164 GLU A C 1
ATOM 1291 O O . GLU A 1 164 ? -15.885 11.571 9.331 1.00 96.19 164 GLU A O 1
ATOM 1296 N N . THR A 1 165 ? -17.982 11.991 8.666 1.00 98.06 165 THR A N 1
ATOM 1297 C CA . THR A 1 165 ? -18.618 11.466 9.880 1.00 98.06 165 THR A CA 1
ATOM 1298 C C . THR A 1 165 ? -19.783 10.574 9.493 1.00 98.06 165 THR A C 1
ATOM 1300 O O . THR A 1 165 ? -20.790 11.053 8.983 1.00 98.06 165 THR A O 1
ATOM 1303 N N . HIS A 1 166 ? -19.650 9.284 9.787 1.00 98.62 166 HIS A N 1
ATOM 1304 C CA . HIS A 1 166 ? -20.623 8.258 9.421 1.00 98.62 166 HIS A CA 1
ATOM 1305 C C . HIS A 1 166 ? -20.789 7.244 10.538 1.00 98.62 166 HIS A C 1
ATOM 1307 O O . HIS A 1 166 ? -19.920 7.083 11.392 1.00 98.62 166 HIS A O 1
ATOM 1313 N N . THR A 1 167 ? -21.900 6.530 10.527 1.00 98.81 167 THR A N 1
ATOM 1314 C CA . THR A 1 167 ? -22.092 5.359 11.378 1.00 98.81 167 THR A CA 1
ATOM 1315 C C . THR A 1 167 ? -21.229 4.180 10.916 1.00 98.81 167 THR A C 1
ATOM 1317 O O . THR A 1 167 ? -20.767 4.117 9.772 1.00 98.81 167 THR A O 1
ATOM 1320 N N . VAL A 1 168 ? -21.027 3.202 11.801 1.00 98.88 168 VAL A N 1
ATOM 1321 C CA . VAL A 1 168 ? -20.367 1.931 11.467 1.00 98.88 168 VAL A CA 1
ATOM 1322 C C . VAL A 1 168 ? -21.060 1.237 10.293 1.00 98.88 168 VAL A C 1
ATOM 1324 O O . VAL A 1 168 ? -20.376 0.750 9.393 1.00 98.88 168 VAL A O 1
ATOM 1327 N N . ALA A 1 169 ? -22.396 1.211 10.270 1.00 98.81 169 ALA A N 1
ATOM 1328 C CA . ALA A 1 169 ? -23.150 0.604 9.174 1.00 98.81 169 ALA A CA 1
ATOM 1329 C C . ALA A 1 169 ? -22.938 1.325 7.836 1.00 98.81 169 ALA A C 1
ATOM 1331 O O . ALA A 1 169 ? -22.707 0.666 6.824 1.00 98.81 169 ALA A O 1
ATOM 1332 N N . GLU A 1 170 ? -22.968 2.658 7.831 1.00 98.81 170 GLU A N 1
ATOM 1333 C CA . GLU A 1 170 ? -22.753 3.464 6.623 1.00 98.81 170 GLU A CA 1
ATOM 1334 C C . GLU A 1 170 ? -21.350 3.268 6.040 1.00 98.81 170 GLU A C 1
ATOM 1336 O O . GLU A 1 170 ? -21.213 3.082 4.831 1.00 98.81 170 GLU A O 1
ATOM 1341 N N . PHE A 1 171 ? -20.311 3.242 6.884 1.00 98.75 171 PHE A N 1
ATOM 1342 C CA . PHE 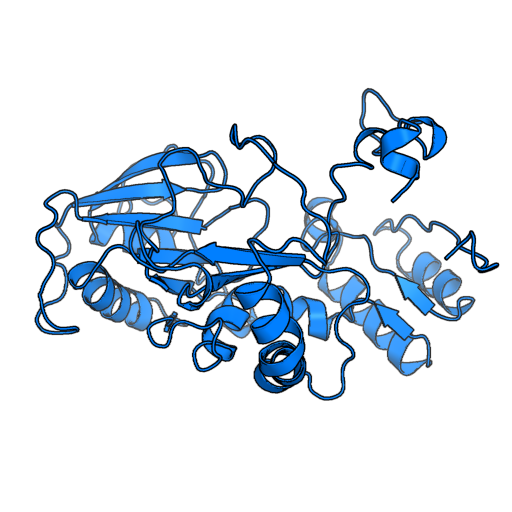A 1 171 ? -18.944 2.980 6.424 1.00 98.75 171 PHE A CA 1
ATOM 1343 C C . PHE A 1 171 ? -18.788 1.559 5.870 1.00 98.75 171 PHE A C 1
ATOM 1345 O O . PHE A 1 171 ? -18.158 1.367 4.828 1.00 98.75 171 PHE A O 1
ATOM 1352 N N . ILE A 1 172 ? -19.391 0.557 6.522 1.00 98.81 172 ILE A N 1
ATOM 1353 C CA . ILE A 1 172 ? -19.368 -0.819 6.012 1.00 98.81 172 ILE A CA 1
ATOM 1354 C C . ILE A 1 172 ? -20.046 -0.896 4.640 1.00 98.81 172 ILE A C 1
ATOM 1356 O O . ILE A 1 172 ? -19.472 -1.456 3.706 1.00 98.81 172 ILE A O 1
ATOM 1360 N N . GLU A 1 173 ? -21.232 -0.300 4.499 1.00 98.62 173 GLU A N 1
ATOM 1361 C CA . GLU A 1 173 ? -21.951 -0.248 3.225 1.00 98.62 173 GLU A CA 1
ATOM 1362 C C . GLU A 1 173 ? -21.139 0.485 2.153 1.00 98.62 173 GLU A C 1
ATOM 1364 O O . GLU A 1 173 ? -21.051 0.006 1.027 1.00 98.62 173 GLU A O 1
ATOM 1369 N N . PHE A 1 174 ? -20.483 1.598 2.490 1.00 98.56 174 PHE A N 1
ATOM 1370 C CA . PHE A 1 174 ? -19.612 2.318 1.563 1.00 98.56 174 PHE A CA 1
ATOM 1371 C C . PHE A 1 174 ? -18.456 1.443 1.063 1.00 98.56 174 PHE A C 1
ATOM 1373 O O . PHE A 1 174 ? -18.204 1.348 -0.139 1.00 98.56 174 PHE A O 1
ATOM 1380 N N . CYS A 1 175 ? -17.770 0.731 1.955 1.00 98.19 175 CYS A N 1
ATOM 1381 C CA . CYS A 1 175 ? -16.689 -0.168 1.559 1.00 98.19 175 CYS A CA 1
ATOM 1382 C C . CYS A 1 175 ? -17.165 -1.337 0.680 1.00 98.19 175 CYS A C 1
ATOM 1384 O O . CYS A 1 175 ? -16.420 -1.766 -0.199 1.00 98.19 175 CYS A O 1
ATOM 1386 N N . VAL A 1 176 ? -18.382 -1.846 0.893 1.00 97.88 176 VAL A N 1
ATOM 1387 C CA . VAL A 1 176 ? -18.929 -3.011 0.172 1.00 97.88 176 VAL A CA 1
ATOM 1388 C C . VAL A 1 176 ? -19.594 -2.611 -1.148 1.00 97.88 176 VAL A C 1
ATOM 1390 O O . VAL A 1 176 ? -19.272 -3.162 -2.198 1.00 97.88 176 VAL A O 1
ATOM 1393 N N . SER A 1 177 ? -20.504 -1.643 -1.096 1.00 97.44 177 SER A N 1
ATOM 1394 C CA . SER A 1 177 ? -21.411 -1.256 -2.183 1.00 97.44 177 SER A CA 1
ATOM 1395 C C . SER A 1 177 ? -21.109 0.123 -2.764 1.00 97.44 177 SER A C 1
ATOM 1397 O O . SER A 1 177 ? -21.716 0.514 -3.763 1.00 97.44 177 SER A O 1
ATOM 1399 N N . GLY A 1 178 ? -20.172 0.868 -2.178 1.00 97.56 178 GLY A N 1
ATOM 1400 C CA . GLY A 1 178 ? -19.894 2.253 -2.548 1.00 97.56 178 GLY A CA 1
ATOM 1401 C C . GLY A 1 178 ? -20.999 3.200 -2.122 1.00 97.56 178 GLY A C 1
ATOM 1402 O O . GLY A 1 178 ? -21.817 2.894 -1.254 1.00 97.56 178 GLY A O 1
ATOM 1403 N N . ARG A 1 179 ? -21.032 4.360 -2.777 1.00 96.94 179 ARG A N 1
ATOM 1404 C CA . ARG A 1 179 ? -22.079 5.362 -2.562 1.00 96.94 179 ARG A CA 1
ATOM 1405 C C . ARG A 1 179 ? -23.447 4.799 -2.947 1.00 96.94 179 ARG A C 1
ATOM 1407 O O . ARG A 1 179 ? -23.692 4.465 -4.107 1.00 96.94 179 ARG A O 1
ATOM 1414 N N . SER A 1 180 ? -24.331 4.720 -1.965 1.00 96.75 180 SER A N 1
ATOM 1415 C CA . SER A 1 180 ? -25.703 4.238 -2.072 1.00 96.75 180 SER A CA 1
ATOM 1416 C C . SER A 1 180 ? -26.592 4.952 -1.053 1.00 96.75 180 SER A C 1
ATOM 1418 O O . SER A 1 180 ? -26.096 5.558 -0.105 1.00 96.75 180 SER A O 1
ATOM 1420 N N . ASP A 1 181 ? -27.912 4.806 -1.179 1.00 96.88 181 ASP A N 1
ATOM 1421 C CA . ASP A 1 181 ? -28.870 5.348 -0.202 1.00 96.88 181 ASP A CA 1
ATOM 1422 C C . ASP A 1 181 ? -28.611 4.850 1.235 1.00 96.88 181 ASP A C 1
ATOM 1424 O O . ASP A 1 181 ? -29.012 5.494 2.201 1.00 96.88 181 ASP A O 1
ATOM 1428 N N . LYS A 1 182 ? -27.948 3.695 1.390 1.00 97.69 182 LYS A N 1
ATOM 1429 C CA . LYS A 1 182 ? -27.636 3.079 2.687 1.00 97.69 182 LYS A CA 1
ATOM 1430 C C . LYS A 1 182 ? -26.279 3.487 3.255 1.00 97.69 182 LYS A C 1
ATOM 1432 O O . LYS A 1 182 ? -26.077 3.350 4.456 1.00 97.69 182 LYS A O 1
ATOM 1437 N N . SER A 1 183 ? -25.354 3.949 2.415 1.00 97.62 183 SER A N 1
ATOM 1438 C CA . SER A 1 183 ? -24.042 4.412 2.873 1.00 97.62 183 SER A CA 1
ATOM 1439 C C . SER A 1 183 ? -24.076 5.853 3.379 1.00 97.62 183 SER A C 1
ATOM 1441 O O . SER A 1 183 ? -23.061 6.333 3.865 1.00 97.62 183 SER A O 1
ATOM 1443 N N . GLY A 1 184 ? -25.193 6.566 3.213 1.00 96.69 184 GLY A N 1
ATOM 1444 C CA . GLY A 1 184 ? -25.270 8.003 3.465 1.00 96.69 184 GLY A CA 1
ATOM 1445 C C . GLY A 1 184 ? -24.623 8.837 2.351 1.00 96.69 184 GLY A C 1
ATOM 1446 O O . GLY A 1 184 ? -24.260 8.322 1.288 1.00 96.69 184 GLY A O 1
ATOM 1447 N N . GLU A 1 185 ? -24.503 10.143 2.588 1.00 96.88 185 GLU A N 1
ATOM 1448 C CA . GLU A 1 185 ? -23.934 11.113 1.644 1.00 96.88 185 GLU A CA 1
ATOM 1449 C C . GLU A 1 185 ? -22.427 11.291 1.875 1.00 96.88 185 GLU A C 1
ATOM 1451 O O . GLU A 1 185 ? -22.026 11.678 2.964 1.00 96.88 185 GLU A O 1
ATOM 1456 N N . TRP A 1 186 ? -21.612 11.048 0.843 1.00 96.44 186 TRP A N 1
ATOM 1457 C CA . TRP A 1 186 ? -20.144 11.157 0.893 1.00 96.44 186 TRP A CA 1
ATOM 1458 C C . TRP A 1 186 ? -19.659 12.315 0.022 1.00 96.44 186 TRP A C 1
ATOM 1460 O O . TRP A 1 186 ? -20.056 12.417 -1.149 1.00 96.44 186 TRP A O 1
ATOM 1470 N N . THR A 1 187 ? -18.760 13.142 0.555 1.00 94.56 187 THR A N 1
ATOM 1471 C CA . THR A 1 187 ? -18.173 14.302 -0.141 1.00 94.56 187 THR A CA 1
ATOM 1472 C C . THR A 1 187 ? -16.682 14.171 -0.442 1.00 94.56 187 THR A C 1
ATOM 1474 O O . THR A 1 187 ? -16.178 14.902 -1.296 1.00 94.56 187 THR A O 1
ATOM 1477 N N . SER A 1 188 ? -16.011 13.204 0.178 1.00 92.94 188 SER A N 1
ATOM 1478 C CA . SER A 1 188 ? -14.662 12.725 -0.148 1.00 92.94 188 SER A CA 1
ATOM 1479 C C . SER A 1 188 ? -14.519 12.333 -1.620 1.00 92.94 188 SER A C 1
ATOM 1481 O O . SER A 1 188 ? -15.498 12.092 -2.335 1.00 92.94 188 SER A O 1
ATOM 1483 N N . LYS A 1 189 ? -13.282 12.254 -2.110 1.00 91.12 189 LYS A N 1
ATOM 1484 C CA . LYS A 1 189 ? -12.993 11.802 -3.477 1.00 91.12 189 LYS A CA 1
ATOM 1485 C C . LYS A 1 189 ? -13.182 10.291 -3.667 1.00 91.12 189 LYS A C 1
ATOM 1487 O O . LYS A 1 189 ? -13.598 9.880 -4.752 1.00 91.12 189 LYS A O 1
ATOM 1492 N N . GLY A 1 190 ? -12.912 9.469 -2.651 1.00 89.81 190 GLY A N 1
ATOM 1493 C CA . GLY A 1 190 ? -13.097 8.018 -2.702 1.00 89.81 190 GLY A CA 1
ATOM 1494 C C . GLY A 1 190 ? -14.546 7.593 -2.980 1.00 89.81 190 GLY A C 1
ATOM 1495 O O . GLY A 1 190 ? -15.508 8.252 -2.581 1.00 89.81 190 GLY A O 1
ATOM 1496 N N . VAL A 1 191 ? -14.733 6.472 -3.684 1.00 93.69 191 VAL A N 1
ATOM 1497 C CA . VAL A 1 191 ? -16.070 5.993 -4.109 1.00 93.69 191 VAL A CA 1
ATOM 1498 C C . VAL A 1 191 ? -16.522 4.679 -3.459 1.00 93.69 191 VAL A C 1
ATOM 1500 O O . VAL A 1 191 ? -17.663 4.263 -3.675 1.00 93.69 191 VAL A O 1
ATOM 1503 N N . GLY A 1 192 ? -15.669 4.057 -2.642 1.00 95.56 192 GLY A N 1
ATOM 1504 C CA . GLY A 1 192 ? -15.955 2.789 -1.966 1.00 95.56 192 GLY A CA 1
ATOM 1505 C C . GLY A 1 192 ? -15.845 1.575 -2.897 1.00 95.56 192 GLY A C 1
ATOM 1506 O O . GLY A 1 192 ? -15.100 1.618 -3.873 1.00 95.56 192 GLY A O 1
ATOM 1507 N N . LYS A 1 193 ? -16.592 0.497 -2.612 1.00 96.50 193 LYS A N 1
ATOM 1508 C CA . LYS A 1 193 ? -16.595 -0.781 -3.379 1.00 96.50 193 LYS A CA 1
ATOM 1509 C C . LYS A 1 193 ? -15.262 -1.536 -3.412 1.00 96.50 193 LYS A C 1
ATOM 1511 O O . LYS A 1 193 ? -14.900 -2.171 -4.398 1.00 96.50 193 LYS A O 1
ATOM 1516 N N . TYR A 1 194 ? -14.539 -1.539 -2.305 1.00 96.56 194 TYR A N 1
ATOM 1517 C CA . TYR A 1 194 ? -13.191 -2.103 -2.220 1.00 96.56 194 TYR A CA 1
ATOM 1518 C C . TYR A 1 194 ? -13.133 -3.643 -2.274 1.00 96.56 194 TYR A C 1
ATOM 1520 O O . TYR A 1 194 ? -12.049 -4.217 -2.365 1.00 96.56 194 TYR A O 1
ATOM 1528 N N . LEU A 1 195 ? -14.287 -4.317 -2.213 1.00 95.88 195 LEU A N 1
ATOM 1529 C CA . LEU A 1 195 ? -14.421 -5.776 -2.332 1.00 95.88 195 LEU A CA 1
ATOM 1530 C C . LEU A 1 195 ? -14.983 -6.224 -3.697 1.00 95.88 195 LEU A C 1
ATOM 1532 O O . LEU A 1 195 ? -15.205 -7.418 -3.909 1.00 95.88 195 LEU A O 1
ATOM 1536 N N . GLU A 1 196 ? -15.240 -5.292 -4.621 1.00 94.00 196 GLU A N 1
ATOM 1537 C CA . GLU A 1 196 ? -15.835 -5.600 -5.925 1.00 94.00 196 GLU A CA 1
ATOM 1538 C C . GLU A 1 196 ? -14.940 -6.535 -6.757 1.00 94.00 196 GLU A C 1
ATOM 1540 O O . GLU A 1 196 ? -13.715 -6.437 -6.754 1.00 94.00 196 GLU A O 1
ATOM 1545 N N . GLY A 1 197 ? -15.564 -7.492 -7.451 1.00 91.94 197 GLY A N 1
ATOM 1546 C CA . GLY A 1 197 ? -14.863 -8.508 -8.246 1.00 91.94 197 GLY A CA 1
ATOM 1547 C C . GLY A 1 197 ? -14.201 -9.626 -7.427 1.00 91.94 197 GLY A C 1
ATOM 1548 O O . GLY A 1 197 ? -13.759 -10.616 -8.007 1.00 91.94 197 GLY A O 1
ATOM 1549 N N . GLY A 1 198 ? -14.183 -9.516 -6.095 1.00 92.69 198 GLY A N 1
ATOM 1550 C CA . GLY A 1 198 ? -13.613 -10.514 -5.195 1.00 92.69 198 GLY A CA 1
ATOM 1551 C C . GLY A 1 198 ? -12.087 -10.611 -5.266 1.00 92.69 198 GLY A C 1
ATOM 1552 O O . GLY A 1 198 ? -11.411 -9.859 -5.970 1.00 92.69 198 GLY A O 1
ATOM 1553 N N . LYS A 1 199 ? -11.533 -11.576 -4.525 1.00 89.44 199 LYS A N 1
ATOM 1554 C CA . LYS A 1 199 ? -10.084 -11.727 -4.324 1.00 89.44 199 LYS A CA 1
ATOM 1555 C C . LYS A 1 199 ? -9.281 -11.824 -5.625 1.00 89.44 199 LYS A C 1
ATOM 1557 O O . LYS A 1 199 ? -8.205 -11.242 -5.709 1.00 89.44 199 LYS A O 1
ATOM 1562 N N . GLU A 1 200 ? -9.795 -12.532 -6.632 1.00 86.94 200 GLU A N 1
ATOM 1563 C CA . GLU A 1 200 ? -9.120 -12.696 -7.930 1.00 86.94 200 GLU A CA 1
ATOM 1564 C C . GLU A 1 200 ? -8.978 -11.369 -8.689 1.00 86.94 200 GLU A C 1
ATOM 1566 O O . GLU A 1 200 ? -7.979 -11.159 -9.369 1.00 86.94 200 GLU A O 1
ATOM 1571 N N . ALA A 1 201 ? -9.925 -10.440 -8.518 1.00 86.50 201 ALA A N 1
ATOM 1572 C CA . ALA A 1 201 ? -9.839 -9.083 -9.058 1.00 86.50 201 ALA A CA 1
ATOM 1573 C C . ALA A 1 201 ? -9.056 -8.117 -8.142 1.00 86.50 201 ALA A C 1
ATOM 1575 O O . ALA A 1 201 ? -8.963 -6.923 -8.426 1.00 86.50 201 ALA A O 1
ATOM 1576 N N . GLY A 1 202 ? -8.505 -8.613 -7.028 1.00 87.12 202 GLY A N 1
ATOM 1577 C CA . GLY A 1 202 ? -7.829 -7.816 -6.007 1.00 87.12 202 GLY A CA 1
ATOM 1578 C C . GLY A 1 202 ? -8.758 -7.172 -4.974 1.00 87.12 202 GLY A C 1
ATOM 1579 O O . GLY A 1 202 ? -8.259 -6.404 -4.150 1.00 87.12 202 GLY A O 1
ATOM 1580 N N . GLY A 1 203 ? -10.058 -7.488 -4.998 1.00 93.81 203 GLY A N 1
ATOM 1581 C CA . GLY A 1 203 ? -11.060 -7.009 -4.047 1.00 93.81 203 GLY A CA 1
ATOM 1582 C C . GLY A 1 203 ? -10.839 -7.600 -2.658 1.00 93.81 203 GLY A C 1
ATOM 1583 O O . GLY A 1 203 ? -11.153 -8.765 -2.409 1.00 93.81 203 GLY A O 1
ATOM 1584 N N . GLN A 1 204 ? -10.262 -6.796 -1.768 1.00 95.25 204 GLN A N 1
ATOM 1585 C CA . GLN A 1 204 ? -9.999 -7.126 -0.368 1.00 95.25 204 GLN A CA 1
ATOM 1586 C C . GLN A 1 204 ? -9.669 -5.845 0.416 1.00 95.25 204 GLN A C 1
ATOM 1588 O O . GLN A 1 204 ? -9.185 -4.855 -0.147 1.00 95.25 204 GLN A O 1
ATOM 1593 N N . LEU A 1 205 ? -9.882 -5.887 1.729 1.00 97.81 205 LEU A N 1
ATOM 1594 C CA . LEU A 1 205 ? -9.576 -4.790 2.648 1.00 97.81 205 LEU A CA 1
ATOM 1595 C C . LEU A 1 205 ? -8.524 -5.215 3.659 1.00 97.81 205 LEU A C 1
ATOM 1597 O O . LEU A 1 205 ? -8.594 -6.313 4.203 1.00 97.81 205 LEU A O 1
ATOM 1601 N N . VAL A 1 206 ? -7.579 -4.322 3.931 1.00 98.31 206 VAL A N 1
ATOM 1602 C CA . VAL A 1 206 ? -6.573 -4.485 4.977 1.00 98.31 206 VAL A CA 1
ATOM 1603 C C . VAL A 1 206 ? -6.902 -3.563 6.137 1.00 98.31 206 VAL A C 1
ATOM 1605 O O . VAL A 1 206 ? -7.154 -2.376 5.953 1.00 98.31 206 VAL A O 1
ATOM 1608 N N . ASP A 1 207 ? -6.878 -4.121 7.336 1.00 98.12 207 ASP A N 1
ATOM 1609 C CA . ASP A 1 207 ? -7.197 -3.454 8.586 1.00 98.12 207 ASP A CA 1
ATOM 1610 C C . ASP A 1 207 ? -5.982 -3.473 9.501 1.00 98.12 207 ASP A C 1
ATOM 1612 O O . ASP A 1 207 ? -5.643 -4.496 10.094 1.00 98.12 207 ASP A O 1
ATOM 1616 N N . GLN A 1 208 ? -5.331 -2.321 9.619 1.00 96.75 208 GLN A N 1
ATOM 1617 C CA . GLN A 1 208 ? -4.142 -2.126 10.437 1.00 96.75 208 GLN A CA 1
ATOM 1618 C C . GLN A 1 208 ? -4.459 -1.205 11.617 1.00 96.75 208 GLN A C 1
ATOM 1620 O O . GLN A 1 208 ? -5.275 -0.293 11.513 1.00 96.75 208 GLN A O 1
ATOM 1625 N N . ARG A 1 209 ? -3.798 -1.396 12.760 1.00 94.56 209 ARG A N 1
ATOM 1626 C CA . ARG A 1 209 ? -3.914 -0.457 13.883 1.00 94.56 209 ARG A CA 1
ATOM 1627 C C . ARG A 1 209 ? -3.387 0.923 13.499 1.00 94.56 209 ARG A C 1
ATOM 1629 O O . ARG A 1 209 ? -2.313 1.034 12.913 1.00 94.56 209 ARG A O 1
ATOM 1636 N N . PHE A 1 210 ? -4.084 1.975 13.919 1.00 92.19 210 PHE A N 1
ATOM 1637 C CA . PHE A 1 210 ? -3.559 3.334 13.833 1.00 92.19 210 PHE A CA 1
ATOM 1638 C C . PHE A 1 210 ? -2.465 3.571 14.886 1.00 92.19 210 PHE A C 1
ATOM 1640 O O . PHE A 1 210 ? -2.672 3.355 16.082 1.00 92.19 210 PHE A O 1
ATOM 1647 N N . CYS A 1 211 ? -1.297 4.040 14.446 1.00 87.44 211 CYS A N 1
ATOM 1648 C CA . CYS A 1 211 ? -0.170 4.360 15.320 1.00 87.44 211 CYS A CA 1
ATOM 1649 C C . CYS A 1 211 ? -0.211 5.848 15.734 1.00 87.44 211 CYS A C 1
ATOM 1651 O O . CYS A 1 211 ? -0.141 6.724 14.872 1.00 87.44 211 CYS A O 1
ATOM 1653 N N . PRO A 1 212 ? -0.288 6.164 17.040 1.00 66.19 212 PRO A N 1
ATOM 1654 C CA . PRO A 1 212 ? -0.658 7.494 17.532 1.00 66.19 212 PRO A CA 1
ATOM 1655 C C . PRO A 1 212 ? 0.383 8.604 17.327 1.00 66.19 212 PRO A C 1
ATOM 1657 O O . PRO A 1 212 ? 0.025 9.765 17.497 1.00 66.19 212 PRO A O 1
ATOM 1660 N N . ARG A 1 213 ? 1.638 8.304 16.946 1.00 67.62 213 ARG A N 1
ATOM 1661 C CA . ARG A 1 213 ? 2.604 9.360 16.571 1.00 67.62 213 ARG A CA 1
ATOM 1662 C C . ARG A 1 213 ? 2.346 9.957 15.177 1.00 67.62 213 ARG A C 1
ATOM 1664 O O . ARG A 1 213 ? 3.066 10.864 14.773 1.00 67.62 213 ARG A O 1
ATOM 1671 N N . ILE A 1 214 ? 1.323 9.495 14.453 1.00 60.09 214 ILE A N 1
ATOM 1672 C CA . ILE A 1 214 ? 0.791 10.228 13.300 1.00 60.09 214 ILE A CA 1
ATOM 1673 C C . ILE A 1 214 ? 0.030 11.446 13.846 1.00 60.09 214 ILE A C 1
ATOM 1675 O O . ILE A 1 214 ? -1.097 11.322 14.330 1.00 60.09 214 ILE A O 1
ATOM 1679 N N . VAL A 1 215 ? 0.669 12.616 13.808 1.00 52.25 215 VAL A N 1
ATOM 1680 C CA . VAL A 1 215 ? 0.021 13.902 14.107 1.00 52.25 215 VAL A CA 1
ATOM 1681 C C . VAL A 1 215 ? -0.974 14.275 13.006 1.00 52.25 215 VAL A C 1
ATOM 1683 O O . VAL A 1 215 ? -0.787 13.946 11.835 1.00 52.25 215 VAL A O 1
ATOM 1686 N N . GLU A 1 216 ? -2.044 14.963 13.394 1.00 43.97 216 GLU A N 1
ATOM 1687 C CA . GLU A 1 216 ? -3.053 15.525 12.490 1.00 43.97 216 GLU A CA 1
ATOM 1688 C C . GLU A 1 216 ? -2.376 16.461 11.468 1.00 43.97 216 GLU A C 1
ATOM 1690 O O . GLU A 1 216 ? -1.604 17.341 11.849 1.00 43.97 216 GLU A O 1
ATOM 1695 N N . GLY A 1 217 ? -2.583 16.211 10.168 1.00 43.84 217 GLY A N 1
ATOM 1696 C CA . GLY A 1 217 ? -1.873 16.887 9.067 1.00 43.84 217 GLY A CA 1
ATOM 1697 C C . GLY A 1 217 ? -0.537 16.251 8.637 1.00 43.84 217 GLY A C 1
ATOM 1698 O O . GLY A 1 217 ? 0.065 16.703 7.670 1.00 43.84 217 GLY A O 1
ATOM 1699 N N . GLY A 1 218 ? -0.077 15.188 9.307 1.00 46.69 218 GLY A N 1
ATOM 1700 C CA . GLY A 1 218 ? 1.165 14.460 9.002 1.00 46.69 218 GLY A CA 1
ATOM 1701 C C . GLY A 1 218 ? 1.004 13.263 8.057 1.00 46.69 218 GLY A C 1
ATOM 1702 O O . GLY A 1 218 ? 1.800 12.325 8.122 1.00 46.69 218 GLY A O 1
ATOM 1703 N N . ILE A 1 219 ? -0.041 13.236 7.222 1.00 52.34 219 ILE A N 1
ATOM 1704 C CA . ILE A 1 219 ? -0.262 12.140 6.269 1.00 52.34 219 ILE A CA 1
ATOM 1705 C C . ILE A 1 219 ? 0.735 12.293 5.115 1.00 52.34 219 ILE A C 1
ATOM 1707 O O . ILE A 1 219 ? 0.500 13.007 4.141 1.00 52.34 219 ILE A O 1
ATOM 1711 N N . SER A 1 220 ? 1.869 11.604 5.241 1.00 50.59 220 SER A N 1
ATOM 1712 C CA . SER A 1 220 ? 2.960 11.599 4.255 1.00 50.59 220 SER A CA 1
ATOM 1713 C C . SER A 1 220 ? 2.684 10.711 3.032 1.00 50.59 220 SER A C 1
ATOM 1715 O O . SER A 1 220 ? 3.487 10.711 2.103 1.00 50.59 220 SER A O 1
ATOM 1717 N N . ALA A 1 221 ? 1.582 9.952 3.015 1.00 46.88 221 ALA A N 1
ATOM 1718 C CA . ALA A 1 221 ? 1.318 8.946 1.978 1.00 46.88 221 ALA A CA 1
ATOM 1719 C C . ALA A 1 221 ? 1.065 9.550 0.581 1.00 46.88 221 ALA A C 1
ATOM 1721 O O . ALA A 1 221 ? 1.059 8.832 -0.417 1.00 46.88 221 ALA A O 1
ATOM 1722 N N . VAL A 1 222 ? 0.831 10.865 0.487 1.00 49.38 222 VAL A N 1
ATOM 1723 C CA . VAL A 1 222 ? 0.561 11.555 -0.779 1.00 49.38 222 VAL A CA 1
ATOM 1724 C C . VAL A 1 222 ? 1.326 12.879 -0.820 1.00 49.38 222 VAL A C 1
ATOM 1726 O O . VAL A 1 222 ? 1.263 13.690 0.102 1.00 49.38 222 VAL A O 1
ATOM 1729 N N . GLY A 1 223 ? 2.065 13.126 -1.905 1.00 46.25 223 GLY A N 1
ATOM 1730 C CA . GLY A 1 223 ? 2.689 14.428 -2.140 1.00 46.25 223 GLY A CA 1
ATOM 1731 C C . GLY A 1 223 ? 1.628 15.531 -2.253 1.00 46.25 223 GLY A C 1
ATOM 1732 O O . GLY A 1 223 ? 0.621 15.350 -2.929 1.00 46.25 223 GLY A O 1
ATOM 1733 N N . GLY A 1 224 ? 1.849 16.682 -1.608 1.00 49.31 224 GLY A N 1
ATOM 1734 C CA . GLY A 1 224 ? 0.918 17.822 -1.657 1.00 49.31 224 GLY A CA 1
ATOM 1735 C C . GLY A 1 224 ? -0.073 17.925 -0.491 1.00 49.31 224 GLY A C 1
ATOM 1736 O O . GLY A 1 224 ? -0.862 18.862 -0.460 1.00 49.31 224 GLY A O 1
ATOM 1737 N N . THR A 1 225 ? 0.008 17.042 0.508 1.00 52.88 225 THR A N 1
ATOM 1738 C CA . THR A 1 225 ? -0.850 17.047 1.713 1.00 52.88 225 THR A CA 1
ATOM 1739 C C . THR A 1 225 ? -0.484 18.103 2.766 1.00 52.88 225 THR A C 1
ATOM 1741 O O . THR A 1 225 ? -1.055 18.108 3.850 1.00 52.88 225 THR A O 1
ATOM 1744 N N . GLY A 1 226 ? 0.476 18.992 2.483 1.00 55.75 226 GLY A N 1
ATOM 1745 C CA . GLY A 1 226 ? 0.998 19.961 3.457 1.00 55.75 226 GLY A CA 1
ATOM 1746 C C . GLY A 1 226 ? 2.087 19.410 4.387 1.00 55.75 226 GLY A C 1
ATOM 1747 O O . GLY A 1 226 ? 2.539 20.122 5.281 1.00 55.75 226 GLY A O 1
ATOM 1748 N N . SER A 1 227 ? 2.543 18.172 4.160 1.00 65.19 227 SER A N 1
ATOM 1749 C CA . SER A 1 227 ? 3.648 17.560 4.907 1.00 65.19 227 SER A CA 1
ATOM 1750 C C . SER A 1 227 ? 4.971 18.310 4.697 1.00 65.19 227 SER A C 1
ATOM 1752 O O . SER A 1 227 ? 5.325 18.672 3.572 1.00 65.19 227 SER A O 1
ATOM 1754 N N . ILE A 1 228 ? 5.727 18.507 5.781 1.00 68.75 228 ILE A N 1
ATOM 1755 C CA . ILE A 1 228 ? 7.092 19.047 5.743 1.00 68.75 228 ILE A CA 1
ATOM 1756 C C . ILE A 1 228 ? 8.063 17.869 5.700 1.00 68.75 228 ILE A C 1
ATOM 1758 O O . ILE A 1 228 ? 8.105 17.060 6.625 1.00 68.75 228 ILE A O 1
ATOM 1762 N N . TYR A 1 229 ? 8.845 17.784 4.626 1.00 75.25 229 TYR A N 1
ATOM 1763 C CA . TYR A 1 229 ? 9.813 16.710 4.428 1.00 75.25 229 TYR A CA 1
ATOM 1764 C C . TYR A 1 229 ? 11.195 17.118 4.934 1.00 75.25 229 TYR A C 1
ATOM 1766 O O . TYR A 1 229 ? 11.713 18.171 4.561 1.00 75.25 229 TYR A O 1
ATOM 1774 N N . THR A 1 230 ? 11.808 16.239 5.724 1.00 82.31 230 THR A N 1
ATOM 1775 C CA . THR A 1 230 ? 13.221 16.321 6.104 1.00 82.31 230 THR A CA 1
ATOM 1776 C C . THR A 1 230 ? 13.933 15.094 5.557 1.00 82.31 230 THR A C 1
ATOM 1778 O O . THR A 1 230 ? 13.461 13.972 5.739 1.00 82.31 230 THR A O 1
ATOM 1781 N N . TYR A 1 231 ? 15.066 15.304 4.893 1.00 83.50 231 TYR A N 1
ATOM 1782 C CA . TYR A 1 231 ? 15.864 14.231 4.309 1.00 83.50 231 TYR A CA 1
ATOM 1783 C C . TYR A 1 231 ? 17.047 13.911 5.214 1.00 83.50 231 TYR A C 1
ATOM 1785 O O . TYR A 1 231 ? 17.727 14.811 5.706 1.00 83.50 231 TYR A O 1
ATOM 1793 N N . TYR A 1 232 ? 17.292 12.621 5.412 1.00 87.62 232 TYR A N 1
ATOM 1794 C CA . TYR A 1 232 ? 18.397 12.110 6.208 1.00 87.62 232 TYR A CA 1
ATOM 1795 C C . TYR A 1 232 ? 19.201 11.117 5.377 1.00 87.62 232 TYR A C 1
ATOM 1797 O O . TYR A 1 232 ? 18.632 10.338 4.611 1.00 87.62 232 TYR A O 1
ATOM 1805 N N . GLY A 1 233 ? 20.523 11.145 5.534 1.00 88.62 233 GLY A N 1
ATOM 1806 C CA . GLY A 1 233 ? 21.401 10.155 4.920 1.00 88.62 233 GLY A CA 1
ATOM 1807 C C . GLY A 1 233 ? 21.259 8.775 5.579 1.00 88.62 233 GLY A C 1
ATOM 1808 O O . GLY A 1 233 ? 20.766 8.673 6.706 1.00 88.62 233 GLY A O 1
ATOM 1809 N N . PRO A 1 234 ? 21.743 7.706 4.922 1.00 88.62 234 PRO A N 1
ATOM 1810 C CA . PRO A 1 234 ? 21.619 6.333 5.426 1.00 88.62 234 PRO A CA 1
ATOM 1811 C C . PRO A 1 234 ? 22.321 6.092 6.776 1.00 88.62 234 PRO A C 1
ATOM 1813 O O . PRO A 1 234 ? 21.943 5.179 7.505 1.00 88.62 234 PRO A O 1
ATOM 1816 N N . GLU A 1 235 ? 23.304 6.928 7.126 1.00 90.94 235 GLU A N 1
ATOM 1817 C CA . GLU A 1 235 ? 24.091 6.848 8.367 1.00 90.94 235 GLU A CA 1
ATOM 1818 C C . GLU A 1 235 ? 23.553 7.751 9.497 1.00 90.94 235 GLU A C 1
ATOM 1820 O O . GLU A 1 235 ? 24.231 7.964 10.505 1.00 90.94 235 GLU A O 1
ATOM 1825 N N . GLU A 1 236 ? 22.354 8.327 9.348 1.00 93.88 236 GLU A N 1
ATOM 1826 C CA . GLU A 1 236 ? 21.762 9.193 10.371 1.00 93.88 236 GLU A CA 1
ATOM 1827 C C . GLU A 1 236 ? 21.570 8.442 11.697 1.00 93.88 236 GLU A C 1
ATOM 1829 O O . GLU A 1 236 ? 20.772 7.507 11.816 1.00 93.88 236 GLU A O 1
ATOM 1834 N N . ALA A 1 237 ? 22.264 8.911 12.737 1.00 92.19 237 ALA A N 1
ATOM 1835 C CA . ALA A 1 237 ? 22.276 8.272 14.048 1.00 92.19 237 ALA A CA 1
ATOM 1836 C C . ALA A 1 237 ? 20.874 8.172 14.670 1.00 92.19 237 ALA A C 1
ATOM 1838 O O . ALA A 1 237 ? 20.592 7.219 15.395 1.00 92.19 237 ALA A O 1
ATOM 1839 N N . SER A 1 238 ? 19.983 9.125 14.370 1.00 89.19 238 SER A N 1
ATOM 1840 C CA . SER A 1 238 ? 18.607 9.120 14.874 1.00 89.19 238 SER A CA 1
ATOM 1841 C C . SER A 1 238 ? 17.760 7.953 14.363 1.00 89.19 238 SER A C 1
ATOM 1843 O O . SER A 1 238 ? 16.835 7.557 15.063 1.00 89.19 238 SER A O 1
ATOM 1845 N N . PHE A 1 239 ? 18.086 7.386 13.196 1.00 92.19 239 PHE A N 1
ATOM 1846 C CA . PHE A 1 239 ? 17.354 6.265 12.592 1.00 92.19 239 PHE A CA 1
ATOM 1847 C C . PHE A 1 239 ? 18.147 4.960 12.596 1.00 92.19 239 PHE A C 1
ATOM 1849 O O . PHE A 1 239 ? 17.696 3.973 12.021 1.00 92.19 239 PHE A O 1
ATOM 1856 N N . LYS A 1 240 ? 19.293 4.918 13.283 1.00 92.56 240 LYS A N 1
ATOM 1857 C CA . LYS A 1 240 ? 20.175 3.748 13.324 1.00 92.56 240 LYS A CA 1
ATOM 1858 C C . LYS A 1 240 ? 19.448 2.463 13.736 1.00 92.56 240 LYS A C 1
ATOM 1860 O O . LYS A 1 240 ? 19.614 1.430 13.099 1.00 92.56 240 LYS A O 1
ATOM 1865 N N . THR A 1 241 ? 18.595 2.528 14.759 1.00 91.81 241 THR A N 1
ATOM 1866 C CA . THR A 1 241 ? 17.784 1.381 15.200 1.00 91.81 241 THR A CA 1
ATOM 1867 C C . THR A 1 241 ? 16.867 0.867 14.090 1.00 91.81 241 THR A C 1
ATOM 1869 O O . THR A 1 241 ? 16.751 -0.343 13.897 1.00 91.81 241 THR A O 1
ATOM 1872 N N . LEU A 1 242 ? 16.214 1.773 13.353 1.00 93.81 242 LEU A N 1
ATOM 1873 C CA . LEU A 1 242 ? 15.357 1.428 12.219 1.00 93.81 242 LEU A CA 1
ATOM 1874 C C . LEU A 1 242 ? 16.186 0.799 11.097 1.00 93.81 242 LEU A C 1
ATOM 1876 O O . LEU A 1 242 ? 15.859 -0.298 10.649 1.00 93.81 242 LEU A O 1
ATOM 1880 N N . THR A 1 243 ? 17.263 1.456 10.665 1.00 93.81 243 THR A N 1
ATOM 1881 C CA . THR A 1 243 ? 18.067 1.000 9.525 1.00 93.81 243 THR A CA 1
ATOM 1882 C C . THR A 1 243 ? 18.760 -0.329 9.814 1.00 93.81 243 THR A C 1
ATOM 1884 O O . THR A 1 243 ? 18.678 -1.237 8.990 1.00 93.81 243 THR A O 1
ATOM 1887 N N . GLU A 1 244 ? 19.361 -0.514 10.992 1.00 92.75 244 GLU A N 1
ATOM 1888 C CA . GLU A 1 244 ? 19.994 -1.782 11.374 1.00 92.75 244 GLU A CA 1
ATOM 1889 C C . GLU A 1 244 ? 18.977 -2.925 11.462 1.00 92.75 244 GLU A C 1
ATOM 1891 O O . GLU A 1 244 ? 19.199 -3.992 10.885 1.00 92.75 244 GLU A O 1
ATOM 1896 N N . ASN A 1 245 ? 17.846 -2.718 12.148 1.00 93.00 245 ASN A N 1
ATOM 1897 C CA . ASN A 1 245 ? 16.828 -3.761 12.268 1.00 93.00 245 ASN A CA 1
ATOM 1898 C C . ASN A 1 245 ? 16.235 -4.112 10.903 1.00 93.00 245 ASN A C 1
ATOM 1900 O O . ASN A 1 245 ? 16.191 -5.288 10.540 1.00 93.00 245 ASN A O 1
ATOM 1904 N N . PHE A 1 246 ? 15.838 -3.108 10.124 1.00 95.44 246 PHE A N 1
ATOM 1905 C CA . PHE A 1 246 ? 15.206 -3.353 8.841 1.00 95.44 246 PHE A CA 1
ATOM 1906 C C . PHE A 1 246 ? 16.169 -4.003 7.851 1.00 95.44 246 PHE A C 1
ATOM 1908 O O . PHE A 1 246 ? 15.890 -5.095 7.361 1.00 95.44 246 PHE A O 1
ATOM 1915 N N . LEU A 1 247 ? 17.324 -3.385 7.587 1.00 95.12 247 LEU A N 1
ATOM 1916 C CA . LEU A 1 247 ? 18.236 -3.842 6.536 1.00 95.12 247 LEU A CA 1
ATOM 1917 C C . LEU A 1 247 ? 18.859 -5.205 6.855 1.00 95.12 247 LEU A C 1
ATOM 1919 O O . LEU A 1 247 ? 19.061 -6.007 5.946 1.00 95.12 247 LEU A O 1
ATOM 1923 N N . GLN A 1 248 ? 19.155 -5.488 8.128 1.00 94.00 248 GLN A N 1
ATOM 1924 C CA . GLN A 1 248 ? 19.854 -6.720 8.505 1.00 94.00 248 GLN A CA 1
ATOM 1925 C C . GLN A 1 248 ? 18.909 -7.856 8.908 1.00 94.00 248 GLN A C 1
ATOM 1927 O O . GLN A 1 248 ? 19.232 -9.021 8.673 1.00 94.00 248 GLN A O 1
ATOM 1932 N N . LYS A 1 249 ? 17.766 -7.557 9.543 1.00 93.94 249 LYS A N 1
ATOM 1933 C CA . LYS A 1 249 ? 16.896 -8.589 10.140 1.00 93.94 249 LYS A CA 1
ATOM 1934 C C . LYS A 1 249 ? 15.623 -8.842 9.345 1.00 93.94 249 LYS A C 1
ATOM 1936 O O . LYS A 1 249 ? 15.229 -10.006 9.230 1.00 93.94 249 LYS A O 1
ATOM 1941 N N . ASP A 1 250 ? 14.978 -7.790 8.847 1.00 96.94 250 ASP A N 1
ATOM 1942 C CA . ASP A 1 250 ? 13.653 -7.889 8.225 1.00 96.94 250 ASP A CA 1
ATOM 1943 C C . ASP A 1 250 ? 13.725 -7.964 6.697 1.00 96.94 250 ASP A C 1
ATOM 1945 O O . ASP A 1 250 ? 13.076 -8.827 6.112 1.00 96.94 250 ASP A O 1
ATOM 1949 N N . LEU A 1 251 ? 14.553 -7.143 6.042 1.00 96.62 251 LEU A N 1
ATOM 1950 C CA . LEU A 1 251 ? 14.663 -7.068 4.582 1.00 96.62 251 LEU A CA 1
ATOM 1951 C C . LEU A 1 251 ? 14.928 -8.435 3.918 1.00 96.62 251 LEU A C 1
ATOM 1953 O O . LEU A 1 251 ? 14.207 -8.763 2.972 1.00 96.62 251 LEU A O 1
ATOM 1957 N N . PRO A 1 252 ? 15.839 -9.298 4.423 1.00 96.44 252 PRO A N 1
ATOM 1958 C CA . PRO A 1 252 ? 16.030 -10.642 3.863 1.00 96.44 252 PRO A CA 1
ATOM 1959 C C . PRO A 1 252 ? 14.789 -11.546 3.948 1.00 96.44 252 PRO A C 1
ATOM 1961 O O . PRO A 1 252 ? 14.722 -12.567 3.269 1.00 96.44 252 PRO A O 1
ATOM 1964 N N . LYS A 1 253 ? 13.815 -11.200 4.798 1.00 97.75 253 LYS A N 1
ATOM 1965 C CA . LYS A 1 253 ? 12.583 -11.961 5.036 1.00 97.75 253 LYS A CA 1
ATOM 1966 C C . LYS A 1 253 ? 11.368 -11.372 4.325 1.00 97.75 253 LYS A C 1
ATOM 1968 O O . LYS A 1 253 ? 10.363 -12.073 4.233 1.00 97.75 253 LYS A O 1
ATOM 1973 N N . VAL A 1 254 ? 11.443 -10.142 3.804 1.00 97.31 254 VAL A N 1
ATOM 1974 C CA . VAL A 1 254 ? 10.316 -9.488 3.115 1.00 97.31 254 VAL A CA 1
ATOM 1975 C C . VAL A 1 254 ? 9.888 -10.307 1.898 1.00 97.31 254 VAL A C 1
ATOM 1977 O O . VAL A 1 254 ? 8.780 -10.830 1.893 1.00 97.31 254 VAL A O 1
ATOM 1980 N N . MET A 1 255 ? 10.768 -10.513 0.913 1.00 97.25 255 MET A N 1
ATOM 1981 C CA . MET A 1 255 ? 10.409 -11.243 -0.316 1.00 97.25 255 MET A CA 1
ATOM 1982 C C . MET A 1 255 ? 9.927 -12.682 -0.041 1.00 97.25 255 MET A C 1
ATOM 1984 O O . MET A 1 255 ? 8.889 -13.067 -0.581 1.00 97.25 255 MET A O 1
ATOM 1988 N N . PRO A 1 256 ? 10.570 -13.471 0.850 1.00 97.50 256 PRO A N 1
ATOM 1989 C CA . PRO A 1 256 ? 10.030 -14.766 1.263 1.00 97.50 256 PRO A CA 1
ATOM 1990 C C . PRO A 1 256 ? 8.628 -14.703 1.880 1.00 97.50 256 PRO A C 1
ATOM 1992 O O . PRO A 1 256 ? 7.785 -15.530 1.539 1.00 97.50 256 PRO A O 1
ATOM 1995 N N . SER A 1 257 ? 8.353 -13.718 2.742 1.00 97.50 257 SER A N 1
ATOM 1996 C CA . SER A 1 257 ? 7.034 -13.556 3.382 1.00 97.50 257 SER A CA 1
ATOM 1997 C C . SER A 1 257 ? 5.935 -13.230 2.366 1.00 97.50 257 SER A C 1
ATOM 1999 O O . SER A 1 257 ? 4.777 -13.587 2.562 1.00 97.50 257 SER A O 1
ATOM 2001 N N . LEU A 1 258 ? 6.311 -12.594 1.255 1.00 96.69 258 LEU A N 1
ATOM 2002 C CA . LEU A 1 258 ? 5.426 -12.258 0.141 1.00 96.69 258 LEU A CA 1
ATOM 2003 C C . LEU A 1 258 ? 5.289 -13.385 -0.893 1.00 96.69 258 LEU A C 1
ATOM 2005 O O . LEU A 1 258 ? 4.679 -13.172 -1.938 1.00 96.69 258 LEU A O 1
ATOM 2009 N N . GLU A 1 259 ? 5.846 -14.574 -0.632 1.00 96.31 259 GLU A N 1
ATOM 2010 C CA . GLU A 1 259 ? 5.877 -15.691 -1.589 1.00 96.31 259 GLU A CA 1
ATOM 2011 C C . GLU A 1 259 ? 6.584 -15.298 -2.903 1.00 96.31 259 GLU A C 1
ATOM 2013 O O . GLU A 1 259 ? 6.130 -15.623 -4.005 1.00 96.31 259 GLU A O 1
ATOM 2018 N N . LEU A 1 260 ? 7.683 -14.551 -2.762 1.00 96.19 260 LEU A N 1
ATOM 2019 C CA . LEU A 1 260 ? 8.542 -14.032 -3.829 1.00 96.19 260 LEU A CA 1
ATOM 2020 C C . LEU A 1 260 ? 10.026 -14.342 -3.550 1.00 96.19 260 LEU A C 1
ATOM 2022 O O . LEU A 1 260 ? 10.899 -13.569 -3.923 1.00 96.19 260 LEU A O 1
ATOM 2026 N N . ALA A 1 261 ? 10.337 -15.443 -2.856 1.00 96.25 261 ALA A N 1
ATOM 2027 C CA . ALA A 1 261 ? 11.710 -15.754 -2.427 1.00 96.25 261 ALA A CA 1
ATOM 2028 C C . ALA A 1 261 ? 12.726 -15.846 -3.586 1.00 96.25 261 ALA A C 1
ATOM 2030 O O . ALA A 1 261 ? 13.902 -15.556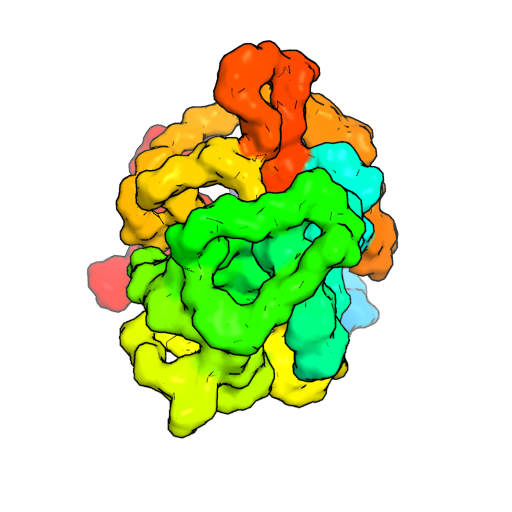 -3.390 1.00 96.25 261 ALA A O 1
ATOM 2031 N N . GLU A 1 262 ? 12.259 -16.220 -4.780 1.00 93.62 262 GLU A N 1
ATOM 2032 C CA . GLU A 1 262 ? 13.074 -16.335 -5.997 1.00 93.62 262 GLU A CA 1
ATOM 2033 C C . GLU A 1 262 ? 13.175 -15.017 -6.786 1.00 93.62 262 GLU A C 1
ATOM 2035 O O . GLU A 1 262 ? 13.919 -14.929 -7.762 1.00 93.62 262 GLU A O 1
ATOM 2040 N N . GLU A 1 263 ? 12.426 -13.983 -6.390 1.00 93.12 263 GLU A N 1
ATOM 2041 C CA . GLU A 1 263 ? 12.506 -12.661 -7.003 1.00 93.12 263 GLU A CA 1
ATOM 2042 C C . GLU A 1 263 ? 13.504 -11.781 -6.242 1.00 93.12 263 GLU A C 1
ATOM 2044 O O . GLU A 1 263 ? 13.526 -11.771 -5.006 1.00 93.12 263 GLU A O 1
ATOM 2049 N N . PRO A 1 264 ? 14.306 -10.970 -6.950 1.00 91.00 264 PRO A N 1
ATOM 2050 C CA . PRO A 1 264 ? 15.091 -9.946 -6.290 1.00 91.00 264 PRO A CA 1
ATOM 2051 C C . PRO A 1 264 ? 14.161 -8.883 -5.693 1.00 91.00 264 PRO A C 1
ATOM 2053 O O . PRO A 1 264 ? 13.121 -8.549 -6.266 1.00 91.00 264 PRO A O 1
ATOM 2056 N N . VAL A 1 265 ? 14.585 -8.283 -4.579 1.00 91.81 265 VAL A N 1
ATOM 2057 C CA . VAL A 1 265 ? 14.017 -7.006 -4.122 1.00 91.81 265 VAL A CA 1
ATOM 2058 C C . VAL A 1 265 ? 14.068 -6.010 -5.297 1.00 91.81 265 VAL A C 1
ATOM 2060 O O . VAL A 1 265 ? 15.081 -5.991 -6.010 1.00 91.81 265 VAL A O 1
ATOM 2063 N N . PRO A 1 266 ? 13.015 -5.201 -5.540 1.00 92.00 266 PRO A N 1
ATOM 2064 C CA . PRO A 1 266 ? 13.022 -4.227 -6.626 1.00 92.00 266 PRO A CA 1
ATOM 2065 C C . PRO A 1 266 ? 14.270 -3.348 -6.604 1.00 92.00 266 PRO A C 1
ATOM 2067 O O . PRO A 1 266 ? 14.769 -2.977 -5.545 1.00 92.00 266 PRO A O 1
ATOM 2070 N N . LEU A 1 267 ? 14.744 -2.953 -7.785 1.00 88.56 267 LEU A N 1
ATOM 2071 C CA . LEU A 1 267 ? 15.882 -2.042 -7.875 1.00 88.56 267 LEU A CA 1
ATOM 2072 C C . LEU A 1 267 ? 15.559 -0.662 -7.289 1.00 88.56 267 LEU A C 1
ATOM 2074 O O . LEU A 1 267 ? 16.399 -0.046 -6.641 1.00 88.56 267 LEU A O 1
ATOM 2078 N N . TRP A 1 268 ? 14.337 -0.187 -7.535 1.00 86.62 268 TRP A N 1
ATOM 2079 C CA . TRP A 1 268 ? 13.825 1.071 -7.015 1.00 86.62 268 TRP A CA 1
ATOM 2080 C C . TRP A 1 268 ? 12.509 0.819 -6.306 1.00 86.62 268 TRP A C 1
ATOM 2082 O O . TRP A 1 268 ? 11.529 0.417 -6.930 1.00 86.62 268 TRP A O 1
ATOM 2092 N N . TRP A 1 269 ? 12.492 1.073 -5.009 1.00 92.00 269 TRP A N 1
ATOM 2093 C CA . TRP A 1 269 ? 11.298 0.982 -4.191 1.00 92.00 269 TRP A CA 1
ATOM 2094 C C . TRP A 1 269 ? 11.462 1.854 -2.951 1.00 92.00 269 TRP A C 1
ATOM 2096 O O . TRP A 1 269 ? 12.576 2.246 -2.598 1.00 92.00 269 TRP A O 1
ATOM 2106 N N . THR A 1 270 ? 10.352 2.144 -2.293 1.00 91.75 270 THR A N 1
ATOM 2107 C CA . THR A 1 270 ? 10.330 2.733 -0.957 1.00 91.75 270 THR A CA 1
ATOM 2108 C C . THR A 1 270 ? 9.454 1.897 -0.044 1.00 91.75 270 THR A C 1
ATOM 2110 O O . THR A 1 270 ? 8.636 1.082 -0.478 1.00 91.75 270 THR A O 1
ATOM 2113 N N . THR A 1 271 ? 9.654 2.097 1.248 1.00 92.69 271 THR A N 1
ATOM 2114 C CA . THR A 1 271 ? 8.774 1.594 2.288 1.00 92.69 271 THR A CA 1
ATOM 2115 C C . THR A 1 271 ? 8.527 2.721 3.265 1.00 92.69 271 THR A C 1
ATOM 2117 O O . THR A 1 271 ? 9.459 3.425 3.658 1.00 92.69 271 THR A O 1
ATOM 2120 N N . ASP A 1 272 ? 7.279 2.863 3.672 1.00 90.88 272 ASP A N 1
ATOM 2121 C CA . ASP A 1 272 ? 6.883 3.929 4.575 1.00 90.88 272 ASP A CA 1
ATOM 2122 C C . ASP A 1 272 ? 6.833 3.363 5.983 1.00 90.88 272 ASP A C 1
ATOM 2124 O O . ASP A 1 272 ? 6.133 2.379 6.246 1.00 90.88 272 ASP A O 1
ATOM 2128 N N . PHE A 1 273 ? 7.585 3.976 6.892 1.00 92.50 273 PHE A N 1
ATOM 2129 C CA . PHE A 1 273 ? 7.617 3.580 8.291 1.00 92.50 273 PHE A CA 1
ATOM 2130 C C . PHE A 1 273 ? 6.879 4.577 9.168 1.00 92.50 273 PHE A C 1
ATOM 2132 O O . PHE A 1 273 ? 7.021 5.790 9.036 1.00 92.50 273 PHE A O 1
ATOM 2139 N N . ILE A 1 274 ? 6.138 4.038 10.127 1.00 89.88 274 ILE A N 1
ATOM 2140 C CA . ILE A 1 274 ? 5.416 4.789 11.138 1.00 89.88 274 ILE A CA 1
ATOM 2141 C C . ILE A 1 274 ? 6.032 4.468 12.493 1.00 89.88 274 ILE A C 1
ATOM 2143 O O . ILE A 1 274 ? 6.159 3.304 12.879 1.00 89.88 274 ILE A O 1
ATOM 2147 N N . LEU A 1 275 ? 6.388 5.506 13.241 1.00 89.19 275 LEU A N 1
ATOM 2148 C CA . LEU A 1 275 ? 6.869 5.352 14.604 1.00 89.19 275 LEU A CA 1
ATOM 2149 C C . LEU A 1 275 ? 5.705 4.973 15.522 1.00 89.19 275 LEU A C 1
ATOM 2151 O O . LEU A 1 275 ? 4.806 5.771 15.779 1.00 89.19 275 LEU A O 1
ATOM 2155 N N . ALA A 1 276 ? 5.700 3.735 16.004 1.00 89.50 276 ALA A N 1
ATOM 2156 C CA . ALA A 1 276 ? 4.599 3.190 16.794 1.00 89.50 276 ALA A CA 1
ATOM 2157 C C . ALA A 1 276 ? 4.824 3.294 18.307 1.00 89.50 276 ALA A C 1
ATOM 2159 O O . ALA A 1 276 ? 3.880 3.111 19.077 1.00 89.50 276 ALA A O 1
ATOM 2160 N N . SER A 1 277 ? 6.055 3.570 18.742 1.00 89.06 277 SER A N 1
ATOM 2161 C CA . SER A 1 277 ? 6.372 3.709 20.164 1.00 89.06 277 SER A CA 1
ATOM 2162 C C . SER A 1 277 ? 5.739 4.966 20.786 1.00 89.06 277 SER A C 1
ATOM 2164 O O . SER A 1 277 ? 5.667 6.000 20.118 1.00 89.06 277 SER A O 1
ATOM 2166 N N . PRO A 1 278 ? 5.316 4.934 22.065 1.00 86.75 278 PRO A N 1
ATOM 2167 C CA . PRO A 1 278 ? 4.826 6.115 22.786 1.00 86.75 278 PRO A CA 1
ATOM 2168 C C . PRO A 1 278 ? 5.832 7.268 22.788 1.00 86.75 278 PRO A C 1
ATOM 2170 O O . PRO A 1 278 ? 7.034 7.032 22.731 1.00 86.75 278 PRO A O 1
ATOM 2173 N N . GLU A 1 279 ? 5.372 8.516 22.860 1.00 85.56 279 GLU A N 1
ATOM 2174 C CA . GLU A 1 279 ? 6.266 9.677 22.984 1.00 85.56 279 GLU A CA 1
ATOM 2175 C C . GLU A 1 279 ? 7.219 9.527 24.185 1.00 85.56 279 GLU A C 1
ATOM 2177 O O . GLU A 1 279 ? 6.829 9.047 25.249 1.00 85.56 279 GLU A O 1
ATOM 2182 N N . GLY A 1 280 ? 8.490 9.895 23.998 1.00 86.94 280 GLY A N 1
ATOM 2183 C CA . GLY A 1 280 ? 9.530 9.761 25.022 1.00 86.94 280 GLY A CA 1
ATOM 2184 C C . GLY A 1 280 ? 10.225 8.395 25.087 1.00 86.94 280 GLY A C 1
ATOM 2185 O O . GLY A 1 280 ? 11.171 8.256 25.860 1.00 86.94 280 GLY A O 1
ATOM 2186 N N . THR A 1 281 ? 9.821 7.402 24.282 1.00 90.44 281 THR A N 1
ATOM 2187 C CA . THR A 1 281 ? 10.591 6.151 24.135 1.00 90.44 281 THR A CA 1
ATOM 2188 C C . THR A 1 281 ? 12.023 6.446 23.655 1.00 90.44 281 THR A C 1
ATOM 2190 O O . THR A 1 281 ? 12.171 7.189 22.680 1.00 90.44 281 THR A O 1
ATOM 2193 N N . PRO A 1 282 ? 13.068 5.884 24.300 1.00 91.62 282 PRO A N 1
ATOM 2194 C CA . PRO A 1 282 ? 14.451 6.000 23.831 1.00 91.62 282 PRO A CA 1
ATOM 2195 C C . PRO A 1 282 ? 14.608 5.502 22.388 1.00 91.62 282 PRO A C 1
ATOM 2197 O O . PRO A 1 282 ? 14.004 4.497 22.022 1.00 91.62 282 PRO A O 1
ATOM 2200 N N . LYS A 1 283 ? 15.432 6.168 21.566 1.00 88.88 283 LYS A N 1
ATOM 2201 C CA . LYS A 1 283 ? 15.596 5.861 20.125 1.00 88.88 283 LYS A CA 1
ATOM 2202 C C . LYS A 1 283 ? 16.034 4.412 19.861 1.00 88.88 283 LYS A C 1
ATOM 2204 O O . LYS A 1 283 ? 15.683 3.811 18.849 1.00 88.88 283 LYS A O 1
ATOM 2209 N N . GLU A 1 284 ? 16.805 3.836 20.771 1.00 90.31 284 GLU A N 1
ATOM 2210 C CA . GLU A 1 284 ? 17.250 2.439 20.776 1.00 90.31 284 GLU A CA 1
ATOM 2211 C C . GLU A 1 284 ? 16.120 1.425 21.044 1.00 90.31 284 GLU A C 1
ATOM 2213 O O . GLU A 1 284 ? 16.250 0.252 20.698 1.00 90.31 284 GLU A O 1
ATOM 2218 N N . GLU A 1 285 ? 15.001 1.875 21.615 1.00 90.69 285 GLU A N 1
ATOM 2219 C CA . GLU A 1 285 ? 13.808 1.079 21.936 1.00 90.69 285 GLU A CA 1
ATOM 2220 C C . GLU A 1 285 ? 12.614 1.400 21.016 1.00 90.69 285 GLU A C 1
ATOM 2222 O O . GLU A 1 285 ? 11.531 0.819 21.152 1.00 90.69 285 GLU A O 1
ATOM 2227 N N . GLU A 1 286 ? 12.777 2.335 20.077 1.00 91.06 286 GLU A N 1
ATOM 2228 C CA . GLU A 1 286 ? 11.718 2.727 19.155 1.00 91.06 286 GLU A CA 1
ATOM 2229 C C . GLU A 1 286 ? 11.335 1.586 18.202 1.00 91.06 286 GLU A C 1
ATOM 2231 O O . GLU A 1 286 ? 12.175 0.943 17.569 1.00 91.06 286 GLU A O 1
ATOM 2236 N N . LYS A 1 287 ? 10.025 1.360 18.072 1.00 91.44 287 LYS A N 1
ATOM 2237 C CA . LYS A 1 287 ? 9.430 0.428 17.120 1.00 91.44 287 LYS A CA 1
ATOM 2238 C C . LYS A 1 287 ? 8.870 1.189 15.936 1.00 91.44 287 LYS A C 1
ATOM 2240 O O . LYS A 1 287 ? 8.034 2.081 16.092 1.00 91.44 287 LYS A O 1
ATOM 2245 N N . TRP A 1 288 ? 9.295 0.764 14.760 1.00 93.38 288 TRP A N 1
ATOM 2246 C CA . TRP A 1 288 ? 8.896 1.321 13.482 1.00 93.38 288 TRP A CA 1
ATOM 2247 C C . TRP A 1 288 ? 8.121 0.272 12.706 1.00 93.38 288 TRP A C 1
ATOM 2249 O O . TRP A 1 288 ? 8.590 -0.850 12.538 1.00 93.38 288 TRP A O 1
ATOM 2259 N N . ILE A 1 289 ? 6.929 0.644 12.266 1.00 94.38 289 ILE A N 1
ATOM 2260 C CA . ILE A 1 289 ? 5.975 -0.253 11.631 1.00 94.38 289 ILE A CA 1
ATOM 2261 C C . ILE A 1 289 ? 5.811 0.129 10.174 1.00 94.38 289 ILE A C 1
ATOM 2263 O O . ILE A 1 289 ? 5.654 1.308 9.866 1.00 94.38 289 ILE A O 1
ATOM 2267 N N . VAL A 1 290 ? 5.804 -0.855 9.281 1.00 95.62 290 VAL A N 1
ATOM 2268 C CA . VAL A 1 290 ? 5.549 -0.600 7.866 1.00 95.62 290 VAL A CA 1
ATOM 2269 C C . VAL A 1 290 ? 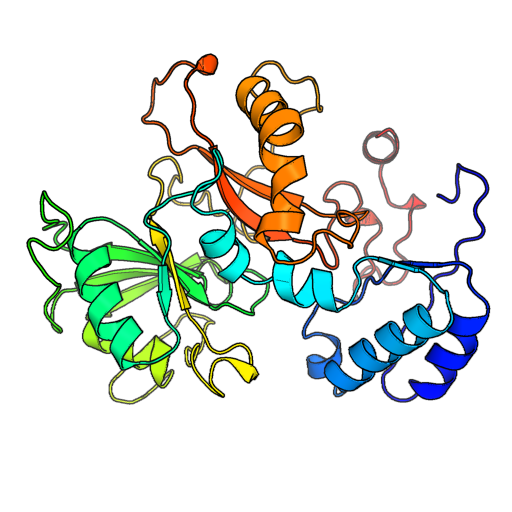4.077 -0.254 7.617 1.00 95.62 290 VAL A C 1
ATOM 2271 O O . VAL A 1 290 ? 3.155 -0.962 8.035 1.00 95.62 290 VAL A O 1
ATOM 2274 N N . GLY A 1 291 ? 3.863 0.866 6.929 1.00 92.56 291 GLY A N 1
ATOM 2275 C CA . GLY A 1 291 ? 2.560 1.330 6.466 1.00 92.56 291 GLY A CA 1
ATOM 2276 C C . GLY A 1 291 ? 2.278 0.963 5.010 1.00 92.56 291 GLY A C 1
ATOM 2277 O O . GLY A 1 291 ? 1.114 0.749 4.660 1.00 92.56 291 GLY A O 1
ATOM 2278 N N . GLU A 1 292 ? 3.314 0.867 4.175 1.00 91.31 292 GLU A N 1
ATOM 2279 C CA . GLU A 1 292 ? 3.229 0.455 2.772 1.00 91.31 292 GLU A CA 1
ATOM 2280 C C . GLU A 1 292 ? 4.596 0.154 2.154 1.00 91.31 292 GLU A C 1
ATOM 2282 O O . GLU A 1 292 ? 5.626 0.616 2.643 1.00 91.31 292 GLU A O 1
ATOM 2287 N N . PHE A 1 293 ? 4.571 -0.586 1.045 1.00 93.44 293 PHE A N 1
ATOM 2288 C CA . PHE A 1 293 ? 5.690 -0.754 0.127 1.00 93.44 293 PHE A CA 1
ATOM 2289 C C . PHE A 1 293 ? 5.297 -0.184 -1.236 1.00 93.44 293 PHE A C 1
ATOM 2291 O O . PHE A 1 293 ? 4.269 -0.565 -1.795 1.00 93.44 293 PHE A O 1
ATOM 2298 N N . ASN A 1 294 ? 6.140 0.673 -1.801 1.00 88.62 294 ASN A N 1
ATOM 2299 C CA . ASN A 1 294 ? 5.964 1.215 -3.142 1.00 88.62 294 ASN A CA 1
ATOM 2300 C C . ASN A 1 294 ? 7.071 0.670 -4.034 1.00 88.62 294 ASN A C 1
ATOM 2302 O O . ASN A 1 294 ? 8.232 1.035 -3.881 1.00 88.62 294 ASN A O 1
ATOM 2306 N N . CYS A 1 295 ? 6.726 -0.216 -4.962 1.00 88.81 295 CYS A N 1
ATOM 2307 C CA . CYS A 1 295 ? 7.693 -0.863 -5.854 1.00 88.81 295 CYS A CA 1
ATOM 2308 C C . CYS A 1 295 ? 7.508 -0.497 -7.332 1.00 88.81 295 CYS A C 1
ATOM 2310 O O . CYS A 1 295 ? 8.284 -0.942 -8.172 1.00 88.81 295 CYS A O 1
ATOM 2312 N N . SER A 1 296 ? 6.523 0.343 -7.652 1.00 81.06 296 SER A N 1
ATOM 2313 C CA . SER A 1 296 ? 6.241 0.826 -9.002 1.00 81.06 296 SER A CA 1
ATOM 2314 C C . SER A 1 296 ? 6.312 2.347 -9.051 1.00 81.06 296 SER A C 1
ATOM 2316 O O . SER A 1 296 ? 5.699 3.021 -8.229 1.00 81.06 296 SER A O 1
ATOM 2318 N N . CYS A 1 297 ? 7.031 2.894 -10.033 1.00 79.81 297 CYS A N 1
ATOM 2319 C CA . CYS A 1 297 ? 7.047 4.336 -10.328 1.00 79.81 297 CYS A CA 1
ATOM 2320 C C . CYS A 1 297 ? 7.386 5.263 -9.161 1.00 79.81 297 CYS A C 1
ATOM 2322 O O . CYS A 1 297 ? 6.937 6.406 -9.133 1.00 79.81 297 CYS A O 1
ATOM 2324 N N . VAL A 1 298 ? 8.218 4.799 -8.232 1.00 81.19 298 VAL A N 1
ATOM 2325 C CA . VAL A 1 298 ? 8.632 5.595 -7.077 1.00 81.19 298 VAL A CA 1
ATOM 2326 C C . VAL A 1 298 ? 9.225 6.929 -7.525 1.00 81.19 298 VAL A C 1
ATOM 2328 O O . VAL A 1 298 ? 10.164 6.977 -8.332 1.00 81.19 298 VAL A O 1
ATOM 2331 N N . GLY A 1 299 ? 8.633 8.008 -7.018 1.00 77.19 299 GLY A N 1
ATOM 2332 C CA . GLY A 1 299 ? 9.087 9.371 -7.247 1.00 77.19 299 GLY A CA 1
ATOM 2333 C C . GLY A 1 299 ? 10.348 9.683 -6.447 1.00 77.19 299 GLY A C 1
ATOM 2334 O O . GLY A 1 299 ? 10.583 9.126 -5.378 1.00 77.19 299 GLY A O 1
ATOM 2335 N N . ILE A 1 300 ? 11.152 10.600 -6.970 1.00 78.62 300 ILE A N 1
ATOM 2336 C CA . ILE A 1 300 ? 12.332 11.133 -6.291 1.00 78.62 300 ILE A CA 1
ATOM 2337 C C . ILE A 1 300 ? 12.073 12.615 -6.144 1.00 78.62 300 ILE A C 1
ATOM 2339 O O . ILE A 1 300 ? 12.086 13.339 -7.139 1.00 78.62 300 ILE A O 1
ATOM 2343 N N . SER A 1 301 ? 11.809 13.067 -4.924 1.00 77.38 301 SER A N 1
ATOM 2344 C CA . SER A 1 301 ? 11.413 14.456 -4.684 1.00 77.38 301 SER A CA 1
ATOM 2345 C C . SER A 1 301 ? 12.434 15.462 -5.231 1.00 77.38 301 SER A C 1
ATOM 2347 O O . SER A 1 301 ? 12.058 16.476 -5.808 1.00 77.38 301 SER A O 1
ATOM 2349 N N . ARG A 1 302 ? 13.725 15.130 -5.142 1.00 80.38 302 ARG A N 1
ATOM 2350 C CA . ARG A 1 302 ? 14.837 15.936 -5.671 1.00 80.38 302 ARG A CA 1
ATOM 2351 C C . ARG A 1 302 ? 14.897 15.995 -7.199 1.00 80.38 302 ARG A C 1
ATOM 2353 O O . ARG A 1 302 ? 15.429 16.935 -7.769 1.00 80.38 302 ARG A O 1
ATOM 2360 N N . CYS A 1 303 ? 14.304 15.025 -7.893 1.00 84.44 303 CYS A N 1
ATOM 2361 C CA . CYS A 1 303 ? 14.248 15.017 -9.356 1.00 84.44 303 CYS A CA 1
ATOM 2362 C C . CYS A 1 303 ? 12.929 15.577 -9.907 1.00 84.44 303 CYS A C 1
ATOM 2364 O O . CYS A 1 303 ? 12.694 15.484 -11.110 1.00 84.44 303 CYS A O 1
ATOM 2366 N N . LEU A 1 304 ? 12.058 16.157 -9.070 1.00 81.81 304 LEU A N 1
ATOM 2367 C CA . LEU A 1 304 ? 10.754 16.666 -9.516 1.00 81.81 304 LEU A CA 1
ATOM 2368 C C . LEU A 1 304 ? 10.862 17.784 -10.559 1.00 81.81 304 LEU A C 1
ATOM 2370 O O . LEU A 1 304 ? 9.946 17.941 -11.360 1.00 81.81 304 LEU A O 1
ATOM 2374 N N . ALA A 1 305 ? 11.962 18.539 -10.583 1.00 85.50 305 ALA A N 1
ATOM 2375 C CA . ALA A 1 305 ? 12.191 19.552 -11.612 1.00 85.50 305 ALA A CA 1
ATOM 2376 C C . ALA A 1 305 ? 12.384 18.945 -13.015 1.00 85.50 305 ALA A C 1
ATOM 2378 O O . ALA A 1 305 ? 12.042 19.586 -14.001 1.00 85.50 305 ALA A O 1
ATOM 2379 N N . ALA A 1 306 ? 12.843 17.690 -13.103 1.00 86.56 306 ALA A N 1
ATOM 2380 C CA . ALA A 1 306 ? 12.979 16.944 -14.355 1.00 86.56 306 ALA A CA 1
ATOM 2381 C C . ALA A 1 306 ? 11.682 16.248 -14.803 1.00 86.56 306 ALA A C 1
ATOM 2383 O O . ALA A 1 306 ? 11.682 15.505 -15.783 1.00 86.56 306 ALA A O 1
ATOM 2384 N N . TYR A 1 307 ? 10.581 16.421 -14.068 1.00 83.19 307 TYR A N 1
ATOM 2385 C CA . TYR A 1 307 ? 9.304 15.803 -14.398 1.00 83.19 307 TYR A CA 1
ATOM 2386 C C . TYR A 1 307 ? 8.550 16.638 -15.440 1.00 83.19 307 TYR A C 1
ATOM 2388 O O . TYR A 1 307 ? 8.181 17.787 -15.179 1.00 83.19 307 TYR A O 1
ATOM 2396 N N . CYS A 1 308 ? 8.292 16.049 -16.611 1.00 82.00 308 CYS A N 1
ATOM 2397 C CA . CYS A 1 308 ? 7.499 16.693 -17.653 1.00 82.00 308 CYS A CA 1
ATOM 2398 C C . CYS A 1 308 ? 6.045 16.875 -17.204 1.00 82.00 308 CYS A C 1
ATOM 2400 O O . CYS A 1 308 ? 5.378 15.920 -16.804 1.00 82.00 308 CYS A O 1
ATOM 2402 N N . LYS A 1 309 ? 5.551 18.104 -17.329 1.00 82.69 309 LYS A N 1
ATOM 2403 C CA . LYS A 1 309 ? 4.153 18.493 -17.108 1.00 82.69 309 LYS A CA 1
ATOM 2404 C C . LYS A 1 309 ? 3.638 19.224 -18.342 1.00 82.69 309 LYS A C 1
ATOM 2406 O O . LYS A 1 309 ? 4.427 19.589 -19.211 1.00 82.69 309 LYS A O 1
ATOM 2411 N N . ASP A 1 310 ? 2.341 19.503 -18.395 1.00 83.44 310 ASP A N 1
ATOM 2412 C CA . ASP A 1 310 ? 1.753 20.277 -19.495 1.00 83.44 310 ASP A CA 1
ATOM 2413 C C . ASP A 1 310 ? 2.424 21.654 -19.659 1.00 83.44 310 ASP A C 1
ATOM 2415 O O . ASP A 1 310 ? 2.649 22.115 -20.778 1.00 83.44 310 ASP A O 1
ATOM 2419 N N . ASP A 1 311 ? 2.807 22.289 -18.547 1.00 89.38 311 ASP A N 1
ATOM 2420 C CA . ASP A 1 311 ? 3.505 23.576 -18.507 1.00 89.38 311 ASP A CA 1
ATOM 2421 C C . ASP A 1 311 ? 5.039 23.461 -18.601 1.00 89.38 311 ASP A C 1
ATOM 2423 O O . ASP A 1 311 ? 5.705 24.432 -18.962 1.00 89.38 311 ASP A O 1
ATOM 2427 N N . THR A 1 312 ? 5.607 22.278 -18.351 1.00 86.19 312 THR A N 1
ATOM 2428 C CA . THR A 1 312 ? 7.051 21.987 -18.433 1.00 86.19 312 THR A CA 1
ATOM 2429 C C . THR A 1 312 ? 7.331 20.754 -19.293 1.00 86.19 312 THR A C 1
ATOM 2431 O O . THR A 1 312 ? 8.029 19.827 -18.889 1.00 86.19 312 THR A O 1
ATOM 2434 N N . SER A 1 313 ? 6.782 20.722 -20.507 1.00 87.62 313 SER A N 1
ATOM 2435 C CA . SER A 1 313 ? 6.813 19.533 -21.379 1.00 87.62 313 SER A CA 1
ATOM 2436 C C . SER A 1 313 ? 8.214 19.108 -21.835 1.00 87.62 313 SER A C 1
ATOM 2438 O O . SER A 1 313 ? 8.411 17.954 -22.211 1.00 87.62 313 SER A O 1
ATOM 2440 N N . ASN A 1 314 ? 9.190 20.015 -21.749 1.00 88.88 314 ASN A N 1
ATOM 2441 C CA . ASN A 1 314 ? 10.598 19.766 -22.064 1.00 88.88 314 ASN A CA 1
ATOM 2442 C C . ASN A 1 314 ? 11.488 19.670 -20.812 1.00 88.88 314 ASN A C 1
ATOM 2444 O O . ASN A 1 314 ? 12.702 19.815 -20.940 1.00 88.88 314 ASN A O 1
ATOM 2448 N N . ALA A 1 315 ? 10.902 19.477 -19.622 1.00 89.69 315 ALA A N 1
ATOM 2449 C CA . ALA A 1 315 ? 11.672 19.257 -18.404 1.00 89.69 315 ALA A CA 1
ATOM 2450 C C . ALA A 1 315 ? 12.634 18.073 -18.574 1.00 89.69 315 ALA A C 1
ATOM 2452 O O . ALA A 1 315 ? 12.358 17.094 -19.269 1.00 89.69 315 ALA A O 1
ATOM 2453 N N . SER A 1 316 ? 13.793 18.184 -17.950 1.00 88.25 316 SER A N 1
ATOM 2454 C CA . SER A 1 316 ? 14.930 17.317 -18.195 1.00 88.25 316 SER A CA 1
ATOM 2455 C C . SER A 1 316 ? 15.818 17.223 -16.961 1.00 88.25 316 SER A C 1
ATOM 2457 O O . SER A 1 316 ? 15.661 17.958 -15.988 1.00 88.25 316 SER A O 1
ATOM 2459 N N . PHE A 1 317 ? 16.802 16.325 -17.010 1.00 84.50 317 PHE A N 1
ATOM 2460 C CA . PHE A 1 317 ? 17.812 16.211 -15.958 1.00 84.50 317 PHE A CA 1
ATOM 2461 C C . PHE A 1 317 ? 18.530 17.543 -15.675 1.00 84.50 317 PHE A C 1
ATOM 2463 O O . PHE A 1 317 ? 18.938 17.787 -14.542 1.00 84.50 317 PHE A O 1
ATOM 2470 N N . ASP A 1 318 ? 18.651 18.419 -16.675 1.00 89.06 318 ASP A N 1
ATOM 2471 C CA . ASP A 1 318 ? 19.338 19.702 -16.533 1.00 89.06 318 ASP A CA 1
ATOM 2472 C C . ASP A 1 318 ? 18.545 20.718 -15.702 1.00 89.06 318 ASP A C 1
ATOM 2474 O O . ASP A 1 318 ? 19.151 21.620 -15.125 1.00 89.06 318 ASP A O 1
ATOM 2478 N N . ASP A 1 319 ? 17.231 20.526 -15.560 1.00 91.00 319 ASP A N 1
ATOM 2479 C CA . ASP A 1 319 ? 16.358 21.368 -14.737 1.00 91.00 319 ASP A CA 1
ATOM 2480 C C . ASP A 1 319 ? 16.481 21.061 -13.233 1.00 91.00 319 ASP A C 1
ATOM 2482 O O . ASP A 1 319 ? 15.993 21.821 -12.395 1.00 91.00 319 ASP A O 1
ATOM 2486 N N . ILE A 1 320 ? 17.156 19.965 -12.868 1.00 89.88 320 ILE A N 1
ATOM 2487 C CA . ILE A 1 320 ? 17.491 19.648 -11.476 1.00 89.88 320 ILE A CA 1
ATOM 2488 C C . ILE A 1 320 ? 18.617 20.582 -11.013 1.00 89.88 320 ILE A C 1
ATOM 2490 O O . ILE A 1 320 ? 19.609 20.783 -11.718 1.00 89.88 320 ILE A O 1
ATOM 2494 N N . ILE A 1 321 ? 18.490 21.143 -9.810 1.00 89.19 321 ILE A N 1
ATOM 2495 C CA . ILE A 1 321 ? 19.544 21.978 -9.222 1.00 89.19 321 ILE A CA 1
ATOM 2496 C C . ILE A 1 321 ? 20.772 21.128 -8.862 1.00 89.19 321 ILE A C 1
ATOM 2498 O O . ILE A 1 321 ? 20.652 19.960 -8.511 1.00 89.19 321 ILE A O 1
ATOM 2502 N N . GLU A 1 322 ? 21.971 21.709 -8.917 1.00 87.62 322 GLU A N 1
ATOM 2503 C CA . GLU A 1 322 ? 23.220 20.958 -8.695 1.00 87.62 322 GLU A CA 1
ATOM 2504 C C . GLU A 1 322 ? 23.301 20.286 -7.314 1.00 87.62 322 GLU A C 1
ATOM 2506 O O . GLU A 1 322 ? 23.858 19.198 -7.199 1.00 87.62 322 GLU A O 1
ATOM 2511 N N . GLU A 1 323 ? 22.707 20.895 -6.283 1.00 84.62 323 GLU A N 1
ATOM 2512 C CA . GLU A 1 323 ? 22.604 20.303 -4.941 1.00 84.62 323 GLU A CA 1
ATOM 2513 C C . GLU A 1 323 ? 21.832 18.974 -4.955 1.00 84.62 323 GLU A C 1
ATOM 2515 O O . GLU A 1 323 ? 22.239 18.010 -4.312 1.00 84.62 323 GLU A O 1
ATOM 2520 N N . ASP A 1 324 ? 20.769 18.897 -5.754 1.00 82.81 324 ASP A N 1
ATOM 2521 C CA . ASP A 1 324 ? 19.928 17.709 -5.893 1.00 82.81 324 ASP A CA 1
ATOM 2522 C C . ASP A 1 324 ? 20.533 16.654 -6.833 1.00 82.81 324 ASP A C 1
ATOM 2524 O O . ASP A 1 324 ? 20.193 15.478 -6.723 1.00 82.81 324 ASP A O 1
ATOM 2528 N N . LYS A 1 325 ? 21.444 17.041 -7.739 1.00 79.50 325 LYS A N 1
ATOM 2529 C CA . LYS A 1 325 ? 22.190 16.111 -8.614 1.00 79.50 325 LYS A CA 1
ATOM 2530 C C . LYS A 1 325 ? 23.353 15.405 -7.911 1.00 79.50 325 LYS A C 1
ATOM 2532 O O . LYS A 1 325 ? 23.895 14.449 -8.464 1.00 79.50 325 LYS A O 1
ATOM 2537 N N . ALA A 1 326 ? 23.800 15.921 -6.766 1.00 69.56 326 ALA A N 1
ATOM 2538 C CA . ALA A 1 326 ? 25.023 15.481 -6.094 1.00 69.56 326 ALA A CA 1
ATOM 2539 C C . ALA A 1 326 ? 24.854 14.232 -5.200 1.00 69.56 326 ALA A C 1
ATOM 2541 O O . ALA A 1 326 ? 25.856 13.736 -4.678 1.00 69.56 326 ALA A O 1
ATOM 2542 N N . GLU A 1 327 ? 23.626 13.729 -5.034 1.00 59.19 327 GLU A N 1
ATOM 2543 C CA . GLU A 1 327 ? 23.272 12.503 -4.292 1.00 59.19 327 GLU A CA 1
ATOM 2544 C C . GLU A 1 327 ? 22.869 11.349 -5.220 1.00 59.19 327 GLU A C 1
ATOM 2546 O O . GLU A 1 327 ? 23.216 10.192 -4.886 1.00 59.19 327 GLU A O 1
#

Secondary structure (DSSP, 8-state):
-GGGT---------GGGHHHHHHHHTT-SEEE--PPTTHHHHTTS-HHHHHHHHHHHHHTT-EEES-HHHHHHHSSTHHHHHTTTSTT--TT-EEE-SHHHHHHHHHHHHHHS-EEEEESS-STTTTEEEEEETT----SSTTS----TT-EEEEEETTT--EEEEEHHHHHHHHHH-S-TTT----SS----TTTTTGGGT--EEEEEPPTT--TT--TTSTTSSPPP----TT-GGGHHHHHHIIIIIHHHHHHHTT-TTSPPPSS-EEEEEE-SPTT--GGG--EEEEEEE-SS---GGGGGG---SS-TT--GGGS-HHHH--

Organism: Symbiodinium pilosum (NCBI:txid2952)

Foldseek 3Di:
DVVVVDDDDDDDDDQVCLVVSLVVLLVDQEEEAQDDPPVCVVNVHDPVSNLVSQVVCVVVVYHYFPRSLCCVQQQWQCLQCLLQPALQHPPLKDKFFDLVSCLFSVQQVQLAAWKWKAQGDDAQQARTKTKHFPVNNHDPDRRPGGHDQQTKIWIAGRNQRDTDIFGSQLVSCCQCPFDDPRNDDDDDPHGHNSNPPTVVVSRMMIMGHDAPVCDRLCSPRHPPSNHDDDDDDLPPPLCCLVSCSCVPPPVLCSCVSSVNNVGDDGPDKDWDWDFRDDPPPDSNRIRIHTPHIGRHNDDDPQCVQQDADPVRNPRHPVSRDPVSVPD

pLDDT: mean 90.67, std 10.41, range [43.84, 98.88]